Protein AF-A0A7S1JK32-F1 (afdb_monomer_lite)

Organism: NCBI:txid1169539

Structure (mmCIF, N/CA/C/O backbone):
data_AF-A0A7S1JK32-F1
#
_entry.id   AF-A0A7S1JK32-F1
#
loop_
_atom_site.group_PDB
_atom_site.id
_atom_site.type_symbol
_atom_site.label_atom_id
_atom_site.label_alt_id
_atom_site.label_comp_id
_atom_site.label_asym_id
_atom_site.label_entity_id
_atom_site.label_seq_id
_atom_site.pdbx_PDB_ins_code
_atom_site.Cartn_x
_atom_site.Cartn_y
_atom_site.Cartn_z
_atom_site.occupancy
_atom_site.B_iso_or_equiv
_atom_site.auth_seq_id
_atom_site.auth_comp_id
_atom_site.auth_asym_id
_atom_site.auth_atom_id
_atom_site.pdbx_PDB_model_num
ATOM 1 N N . LYS A 1 1 ? 21.140 2.396 -6.532 1.00 85.88 1 LYS A N 1
ATOM 2 C CA . LYS A 1 1 ? 20.902 2.281 -7.986 1.00 85.88 1 LYS A CA 1
ATOM 3 C C . LYS A 1 1 ? 20.023 1.067 -8.248 1.00 85.88 1 LYS A C 1
ATOM 5 O O . LYS A 1 1 ? 20.225 0.059 -7.579 1.00 85.88 1 LYS A O 1
ATOM 10 N N . ILE A 1 2 ? 19.073 1.160 -9.171 1.00 90.88 2 ILE A N 1
ATOM 11 C CA . ILE A 1 2 ? 18.269 0.043 -9.678 1.00 90.88 2 ILE A CA 1
ATOM 12 C C . ILE A 1 2 ? 18.672 -0.262 -11.121 1.00 90.88 2 ILE A C 1
ATOM 14 O O . ILE A 1 2 ? 18.954 0.653 -11.892 1.00 90.88 2 ILE A O 1
ATOM 18 N N . HIS A 1 3 ? 18.717 -1.544 -11.479 1.00 94.12 3 HIS A N 1
ATOM 19 C CA . HIS A 1 3 ? 19.030 -2.009 -12.830 1.00 94.12 3 HIS A CA 1
ATOM 20 C C . HIS A 1 3 ? 17.757 -2.569 -13.457 1.00 94.12 3 HIS A C 1
ATOM 22 O O . HIS A 1 3 ? 17.218 -3.574 -12.997 1.00 94.12 3 HIS A O 1
ATOM 28 N N . ILE A 1 4 ? 17.261 -1.893 -14.485 1.00 93.44 4 ILE A N 1
ATOM 29 C CA . ILE A 1 4 ? 15.991 -2.187 -15.136 1.00 93.44 4 ILE A CA 1
ATOM 30 C C . ILE A 1 4 ? 16.290 -2.802 -16.495 1.00 93.44 4 ILE A C 1
ATOM 32 O O . ILE A 1 4 ? 16.897 -2.172 -17.364 1.00 93.44 4 ILE A O 1
ATOM 36 N N . GLY A 1 5 ? 15.856 -4.047 -16.680 1.00 95.75 5 GLY A N 1
ATOM 37 C CA . GLY A 1 5 ? 16.164 -4.776 -17.902 1.00 95.75 5 GLY A CA 1
ATOM 38 C C . GLY A 1 5 ? 15.352 -4.324 -19.105 1.00 95.75 5 GLY A C 1
ATOM 39 O O . GLY A 1 5 ? 15.906 -4.084 -20.172 1.00 95.75 5 GLY A O 1
ATOM 40 N N . CYS A 1 6 ? 14.049 -4.131 -18.930 1.00 92.75 6 CYS A N 1
ATOM 41 C CA . CYS A 1 6 ? 13.183 -3.595 -19.971 1.00 92.75 6 CYS A CA 1
ATOM 42 C C . CYS A 1 6 ? 12.079 -2.730 -19.348 1.00 92.75 6 CYS A C 1
ATOM 44 O O . CYS A 1 6 ? 11.682 -2.986 -18.208 1.00 92.75 6 CYS A O 1
ATOM 46 N N . PRO A 1 7 ? 11.590 -1.701 -20.058 1.00 90.06 7 PRO A N 1
ATOM 47 C CA . PRO A 1 7 ? 10.493 -0.879 -19.567 1.00 90.06 7 PRO A CA 1
ATOM 48 C C . PRO A 1 7 ? 9.179 -1.665 -19.575 1.00 90.06 7 PRO A C 1
ATOM 50 O O . PRO A 1 7 ? 9.025 -2.601 -20.364 1.00 90.06 7 PRO A O 1
ATOM 53 N N . ARG A 1 8 ? 8.209 -1.259 -18.746 1.00 87.38 8 ARG A N 1
ATOM 54 C CA . ARG A 1 8 ? 6.899 -1.932 -18.607 1.00 87.38 8 ARG A CA 1
ATOM 55 C C . ARG A 1 8 ? 6.161 -2.128 -19.939 1.00 87.38 8 ARG A C 1
ATOM 57 O O . ARG A 1 8 ? 5.542 -3.162 -20.158 1.00 87.38 8 ARG A O 1
ATOM 64 N N . GLN A 1 9 ? 6.331 -1.205 -20.888 1.00 90.44 9 GLN A N 1
ATOM 65 C CA . GLN A 1 9 ? 5.770 -1.286 -22.243 1.00 90.44 9 GLN A CA 1
ATOM 66 C C . GLN A 1 9 ? 6.230 -2.550 -22.993 1.00 90.44 9 GLN A C 1
ATOM 68 O O . GLN A 1 9 ? 5.530 -3.062 -23.867 1.00 90.44 9 GLN A O 1
ATOM 73 N N . THR A 1 10 ? 7.399 -3.085 -22.633 1.00 92.44 10 THR A N 1
ATOM 74 C CA . THR A 1 10 ? 7.905 -4.357 -23.156 1.00 92.44 10 THR A CA 1
ATOM 75 C C . THR A 1 10 ? 7.047 -5.521 -22.684 1.00 92.44 10 THR A C 1
ATOM 77 O O . THR A 1 10 ? 6.689 -6.361 -23.500 1.00 92.44 10 THR A O 1
ATOM 80 N N . ALA A 1 11 ? 6.683 -5.567 -21.400 1.00 89.88 11 ALA A N 1
ATOM 81 C CA . ALA A 1 11 ? 5.796 -6.592 -20.855 1.00 89.88 11 ALA A CA 1
ATOM 82 C C . ALA A 1 11 ? 4.398 -6.509 -21.498 1.00 89.88 11 ALA A C 1
ATOM 84 O O . ALA A 1 11 ? 3.876 -7.524 -21.978 1.00 89.88 11 ALA A O 1
ATOM 85 N N . ALA A 1 12 ? 3.864 -5.288 -21.636 1.00 89.50 12 ALA A N 1
ATOM 86 C CA . ALA A 1 12 ? 2.554 -5.023 -22.234 1.00 89.50 12 ALA A CA 1
ATOM 87 C C . ALA A 1 12 ? 2.445 -5.535 -23.684 1.00 89.50 12 ALA A C 1
ATOM 89 O O . ALA A 1 12 ? 1.469 -6.196 -24.042 1.00 89.50 12 ALA A O 1
ATOM 90 N N . LYS A 1 13 ? 3.495 -5.375 -24.509 1.00 91.56 13 LYS A N 1
ATOM 91 C CA . LYS A 1 13 ? 3.587 -5.955 -25.873 1.00 91.56 13 LYS A CA 1
ATOM 92 C C . LYS A 1 13 ? 3.321 -7.471 -25.905 1.00 91.56 13 LYS A C 1
ATOM 94 O O . LYS A 1 13 ? 2.860 -8.017 -26.918 1.00 91.56 13 LYS A O 1
ATOM 99 N N . TYR A 1 14 ? 3.610 -8.174 -24.812 1.00 91.25 14 TYR A N 1
ATOM 100 C CA . TYR A 1 14 ? 3.411 -9.616 -24.690 1.00 91.25 14 TYR A CA 1
ATOM 101 C C . TYR A 1 14 ? 2.135 -10.019 -23.946 1.00 91.25 14 TYR A C 1
ATOM 103 O O . TYR A 1 14 ? 1.885 -11.215 -23.825 1.00 91.25 14 TYR A O 1
ATOM 111 N N . GLY A 1 15 ? 1.286 -9.064 -23.560 1.00 86.56 15 GLY A N 1
ATOM 112 C CA . GLY A 1 15 ? 0.012 -9.313 -22.881 1.00 86.56 15 GLY A CA 1
ATOM 113 C C . GLY A 1 15 ? 0.114 -9.372 -21.356 1.00 86.56 15 GLY A C 1
ATOM 114 O O . GLY A 1 15 ? -0.878 -9.685 -20.705 1.00 86.56 15 GLY A O 1
ATOM 115 N N . PHE A 1 16 ? 1.286 -9.075 -20.786 1.00 86.56 16 PHE A N 1
ATOM 116 C CA . PHE A 1 16 ? 1.424 -8.785 -19.361 1.00 86.56 16 PHE A CA 1
ATOM 117 C C . PHE A 1 16 ? 1.284 -7.272 -19.196 1.00 86.56 16 PHE A C 1
ATOM 119 O O . PHE A 1 16 ? 2.275 -6.546 -19.247 1.00 86.56 16 PHE A O 1
ATOM 126 N N . ASP A 1 17 ? 0.041 -6.804 -19.132 1.00 80.88 17 ASP A N 1
ATOM 127 C CA . ASP A 1 17 ? -0.278 -5.381 -19.104 1.00 80.88 17 ASP A CA 1
ATOM 128 C C . ASP A 1 17 ? -0.896 -4.988 -17.760 1.00 80.88 17 ASP A C 1
ATOM 130 O O . ASP A 1 17 ? -2.050 -5.298 -17.462 1.00 80.88 17 ASP A O 1
ATOM 134 N N . ASP A 1 18 ? -0.084 -4.336 -16.936 1.00 82.25 18 ASP A N 1
ATOM 135 C CA . ASP A 1 18 ? -0.457 -3.768 -15.648 1.00 82.25 18 ASP A CA 1
ATOM 136 C C . ASP A 1 18 ? -0.665 -2.241 -15.728 1.00 82.25 18 ASP A C 1
ATOM 138 O O . ASP A 1 18 ? -0.770 -1.573 -14.697 1.00 82.25 18 ASP A O 1
ATOM 142 N N . GLU A 1 19 ? -0.779 -1.681 -16.945 1.00 80.75 19 GLU A N 1
ATOM 143 C CA . GLU A 1 19 ? -0.910 -0.240 -17.199 1.00 80.75 19 GLU A CA 1
ATOM 144 C C . GLU A 1 19 ? -2.099 0.390 -16.470 1.00 80.75 19 GLU A C 1
ATOM 146 O O . GLU A 1 19 ? -2.002 1.531 -16.012 1.00 80.75 19 GLU A O 1
ATOM 151 N N . PHE A 1 20 ? -3.174 -0.379 -16.275 1.00 82.12 20 PHE A N 1
ATOM 152 C CA . PHE A 1 20 ? -4.336 0.024 -15.487 1.00 82.12 20 PHE A CA 1
ATOM 153 C C . PHE A 1 20 ? -3.940 0.618 -14.126 1.00 82.12 20 PHE A C 1
ATOM 155 O O . PHE A 1 20 ? -4.410 1.693 -13.777 1.00 82.12 20 PHE A O 1
ATOM 162 N N . PHE A 1 21 ? -3.016 -0.002 -13.382 1.00 81.69 21 PHE A N 1
ATOM 163 C CA . PHE A 1 21 ? -2.636 0.500 -12.054 1.00 81.69 21 PHE A CA 1
ATOM 164 C C . PHE A 1 21 ? -1.970 1.870 -12.098 1.00 81.69 21 PHE A C 1
ATOM 166 O O . PHE A 1 21 ? -2.139 2.680 -11.192 1.00 81.69 21 PHE A O 1
ATOM 173 N N . TYR A 1 22 ? -1.202 2.134 -13.148 1.00 80.62 22 TYR A N 1
ATOM 174 C CA . TYR A 1 22 ? -0.498 3.398 -13.287 1.00 80.62 22 TYR A CA 1
ATOM 175 C C . TYR A 1 22 ? -1.435 4.518 -13.722 1.00 80.62 22 TYR A C 1
ATOM 177 O O . TYR A 1 22 ? -1.306 5.630 -13.225 1.00 80.62 22 TYR A O 1
ATOM 185 N N . GLN A 1 23 ? -2.409 4.212 -14.582 1.00 84.88 23 GLN A N 1
ATOM 186 C CA . GLN A 1 23 ? -3.472 5.159 -14.919 1.00 84.88 23 GLN A CA 1
ATOM 187 C C . GLN A 1 23 ? -4.257 5.557 -13.665 1.00 84.88 23 GLN A C 1
ATOM 189 O O . GLN A 1 23 ? -4.536 6.732 -13.458 1.00 84.88 23 GLN A O 1
ATOM 194 N N . GLU A 1 24 ? -4.544 4.594 -12.790 1.00 86.50 24 GLU A N 1
ATOM 195 C CA . GLU A 1 24 ? -5.237 4.837 -11.526 1.00 86.50 24 GLU A CA 1
ATOM 196 C C . GLU A 1 24 ? -4.455 5.743 -10.559 1.00 86.50 24 GLU A C 1
ATOM 198 O O . GLU A 1 24 ? -5.058 6.561 -9.862 1.00 86.50 24 GLU A O 1
ATOM 203 N N . LEU A 1 25 ? -3.120 5.650 -10.520 1.00 82.25 25 LEU A N 1
ATOM 204 C CA . LEU A 1 25 ? -2.287 6.527 -9.686 1.00 82.25 25 LEU A CA 1
ATOM 205 C C . LEU A 1 25 ? -2.416 8.003 -10.089 1.00 82.25 25 LEU A C 1
ATOM 207 O O . LEU A 1 25 ? -2.545 8.854 -9.206 1.00 82.25 25 LEU A O 1
ATOM 211 N N . ASP A 1 26 ? -2.453 8.280 -11.394 1.00 82.81 26 ASP A N 1
ATOM 212 C CA . ASP A 1 26 ? -2.555 9.636 -11.951 1.00 82.81 26 ASP A CA 1
ATOM 213 C C . ASP A 1 26 ? -3.965 10.239 -11.800 1.00 82.81 26 ASP A C 1
ATOM 215 O O . ASP A 1 26 ? -4.157 11.455 -11.910 1.00 82.81 26 ASP A O 1
ATOM 219 N N . LEU A 1 27 ? -4.978 9.404 -11.547 1.00 84.31 27 LEU A N 1
ATOM 220 C CA . LEU A 1 27 ? -6.350 9.859 -11.365 1.00 84.31 27 LEU A CA 1
ATOM 221 C C . LEU A 1 27 ? -6.571 10.463 -9.967 1.00 84.31 27 LEU A C 1
ATOM 223 O O . LEU A 1 27 ? -6.136 9.896 -8.956 1.00 84.31 27 LEU A O 1
ATOM 227 N N . PRO A 1 28 ? -7.339 11.569 -9.876 1.00 82.88 28 PRO A N 1
ATOM 228 C CA . PRO A 1 28 ? -7.940 12.012 -8.625 1.00 82.88 28 PRO A CA 1
ATOM 229 C C . PRO A 1 28 ? -8.712 10.878 -7.941 1.00 82.88 28 PRO A C 1
ATOM 231 O O . PRO A 1 28 ? -9.313 10.034 -8.603 1.00 82.88 28 PRO A O 1
ATOM 234 N N . HIS A 1 29 ? -8.727 10.873 -6.608 1.00 79.56 29 HIS A N 1
ATOM 235 C CA . HIS A 1 29 ? -9.281 9.770 -5.811 1.00 79.56 29 HIS A CA 1
ATOM 236 C C . HIS A 1 29 ? -10.751 9.443 -6.116 1.00 79.56 29 HIS A C 1
ATOM 238 O O . HIS A 1 29 ? -11.148 8.288 -6.015 1.00 79.56 29 HIS A O 1
ATOM 244 N N . ASP A 1 30 ? -11.549 10.442 -6.487 1.00 80.06 30 ASP A N 1
ATOM 245 C CA . ASP A 1 30 ? -12.964 10.317 -6.852 1.00 80.06 30 ASP A CA 1
ATOM 246 C C . ASP A 1 30 ? -13.187 9.709 -8.247 1.00 80.06 30 ASP A C 1
ATOM 248 O O . ASP A 1 30 ? -14.310 9.334 -8.582 1.00 80.06 30 ASP A O 1
ATOM 252 N N . LYS A 1 31 ? -12.127 9.599 -9.057 1.00 86.62 31 LYS A N 1
ATOM 253 C CA . LYS A 1 31 ? -12.156 9.034 -10.414 1.00 86.62 31 LYS A CA 1
ATOM 254 C C . LYS A 1 31 ? -11.512 7.655 -10.520 1.00 86.62 31 LYS A C 1
ATOM 256 O O . LYS A 1 31 ? -11.553 7.072 -11.599 1.00 86.62 31 LYS A O 1
ATOM 261 N N . ARG A 1 32 ? -10.925 7.157 -9.432 1.00 89.06 32 ARG A N 1
ATOM 262 C CA . ARG A 1 32 ? -10.300 5.835 -9.377 1.00 89.06 32 ARG A CA 1
ATOM 263 C C . ARG A 1 32 ? -11.346 4.721 -9.367 1.00 89.06 32 ARG A C 1
ATOM 265 O O . ARG A 1 32 ? -12.445 4.887 -8.836 1.00 89.06 32 ARG A O 1
ATOM 272 N N . ALA A 1 33 ? -10.991 3.573 -9.926 1.00 87.31 33 ALA A N 1
ATOM 273 C CA . ALA A 1 33 ? -11.805 2.368 -9.950 1.00 87.31 33 ALA A CA 1
ATOM 274 C C . ALA A 1 33 ? -12.057 1.811 -8.542 1.00 87.31 33 ALA A C 1
ATOM 276 O O . ALA A 1 33 ? -13.176 1.398 -8.237 1.00 87.31 33 ALA A O 1
ATOM 277 N N . ILE A 1 34 ? -11.034 1.823 -7.677 1.00 88.81 34 ILE A N 1
ATOM 278 C CA . ILE A 1 34 ? -11.196 1.500 -6.256 1.00 88.81 34 ILE A CA 1
ATOM 279 C C . ILE A 1 34 ? -11.677 2.758 -5.540 1.00 88.81 34 ILE A C 1
ATOM 281 O O . ILE A 1 34 ? -11.034 3.806 -5.599 1.00 88.81 34 ILE A O 1
ATOM 285 N N . LYS A 1 35 ? -12.804 2.664 -4.832 1.00 88.94 35 LYS A N 1
ATOM 286 C CA . LYS A 1 35 ? -13.374 3.816 -4.124 1.00 88.94 35 LYS A CA 1
ATOM 287 C C . LYS A 1 35 ? -12.521 4.175 -2.911 1.00 88.94 35 LYS A C 1
ATOM 289 O O . LYS A 1 35 ? -12.369 3.363 -2.002 1.00 88.94 35 LYS A O 1
ATOM 294 N N . HIS A 1 36 ? -12.026 5.409 -2.869 1.00 88.44 36 HIS A N 1
ATOM 295 C CA . HIS A 1 36 ? -11.333 5.964 -1.708 1.00 88.44 36 HIS A CA 1
ATOM 296 C C . HIS A 1 36 ? -12.284 6.843 -0.887 1.00 88.44 36 HIS A C 1
ATOM 298 O O . HIS A 1 36 ? -12.716 7.897 -1.351 1.00 88.44 36 HIS A O 1
ATOM 304 N N . MET A 1 37 ? -12.560 6.450 0.354 1.00 88.25 37 MET A N 1
ATOM 305 C CA . MET A 1 37 ? -13.307 7.253 1.327 1.00 88.25 37 MET A CA 1
ATOM 306 C C . MET A 1 37 ? -12.334 7.779 2.377 1.00 88.25 37 MET A C 1
ATOM 308 O O . MET A 1 37 ? -11.604 7.002 2.984 1.00 88.25 37 MET A O 1
ATOM 312 N N . LYS A 1 38 ? -12.278 9.101 2.554 1.00 85.38 38 LYS A N 1
ATOM 313 C CA . LYS A 1 38 ? -11.299 9.780 3.417 1.00 85.38 38 LYS A CA 1
ATOM 314 C C . LYS A 1 38 ? -11.963 10.451 4.613 1.00 85.38 38 LYS A C 1
ATOM 316 O O . LYS A 1 38 ? -13.131 10.823 4.535 1.00 85.38 38 LYS A O 1
ATOM 321 N N . GLY A 1 39 ? -11.178 10.657 5.670 1.00 79.75 39 GLY A N 1
ATOM 322 C CA . GLY A 1 39 ? -11.584 11.421 6.850 1.00 79.75 39 GLY A CA 1
ATOM 323 C C . GLY A 1 39 ? -12.460 10.631 7.822 1.00 79.75 39 GLY A C 1
ATOM 324 O O . GLY A 1 39 ? -13.174 11.223 8.631 1.00 79.75 39 GLY A O 1
ATOM 325 N N . ILE A 1 40 ? -12.440 9.298 7.745 1.00 81.94 40 ILE A N 1
ATOM 326 C CA . ILE A 1 40 ? -13.236 8.445 8.631 1.00 81.94 40 ILE A CA 1
ATOM 327 C C . ILE A 1 40 ? -12.597 8.456 10.021 1.00 81.94 40 ILE A C 1
ATOM 329 O O . ILE A 1 40 ? -11.459 8.027 10.182 1.00 81.94 40 ILE A O 1
ATOM 333 N N . MET A 1 41 ? -13.312 8.948 11.034 1.00 84.75 41 MET A N 1
ATOM 334 C CA . MET A 1 41 ? -12.794 9.089 12.406 1.00 84.75 41 MET A CA 1
ATOM 335 C C . MET A 1 41 ? -11.426 9.799 12.507 1.00 84.75 41 MET A C 1
ATOM 337 O O . MET A 1 41 ? -10.602 9.466 13.363 1.00 84.75 41 MET A O 1
ATOM 341 N N . SER A 1 42 ? -11.167 10.776 11.636 1.00 82.75 42 SER A N 1
ATOM 342 C CA . SER A 1 42 ? -9.878 11.480 11.534 1.00 82.75 42 SER A CA 1
ATOM 343 C C . SER A 1 42 ? -9.376 12.045 12.875 1.00 82.75 42 SER A C 1
ATOM 345 O O . SER A 1 42 ? -8.186 11.946 13.170 1.00 82.75 42 SER A O 1
ATOM 347 N N . ASP A 1 43 ? -10.266 12.564 13.728 1.00 86.00 43 ASP A N 1
ATOM 348 C CA . ASP A 1 43 ? -9.934 13.083 15.064 1.00 86.00 43 ASP A CA 1
ATOM 349 C C . ASP A 1 43 ? -9.433 11.982 16.015 1.00 86.00 43 ASP A C 1
ATOM 351 O O . ASP A 1 43 ? -8.485 12.185 16.776 1.00 86.00 43 ASP A O 1
ATOM 355 N N . GLN A 1 44 ? -10.063 10.806 16.002 1.00 87.88 44 GLN A N 1
ATOM 356 C CA . GLN A 1 44 ? -9.667 9.666 16.831 1.00 87.88 44 GLN A CA 1
ATOM 357 C C . GLN A 1 44 ? -8.361 9.063 16.331 1.00 87.88 44 GLN A C 1
ATOM 359 O O . GLN A 1 44 ? -7.483 8.756 17.134 1.00 87.88 44 GLN A O 1
ATOM 364 N N . VAL A 1 45 ? -8.209 8.940 15.013 1.00 83.94 45 VAL A N 1
ATOM 365 C CA . VAL A 1 45 ? -6.973 8.450 14.410 1.00 83.94 45 VAL A CA 1
ATOM 366 C C . VAL A 1 45 ? -5.818 9.415 14.688 1.00 83.94 45 VAL A C 1
ATOM 368 O O . VAL A 1 45 ? -4.754 8.970 15.108 1.00 83.94 45 VAL A O 1
ATOM 371 N N . ARG A 1 46 ? -6.023 10.735 14.557 1.00 87.44 46 ARG A N 1
ATOM 372 C CA . ARG A 1 46 ? -5.019 11.761 14.892 1.00 87.44 46 ARG A CA 1
ATOM 373 C C . ARG A 1 46 ? -4.471 11.587 16.311 1.00 87.44 46 ARG A C 1
ATOM 375 O O . ARG A 1 46 ? -3.260 11.668 16.496 1.00 87.44 46 ARG A O 1
ATOM 382 N N . LYS A 1 47 ? -5.320 11.289 17.299 1.00 87.56 47 LYS A N 1
ATOM 383 C CA . LYS A 1 47 ? -4.876 11.065 18.690 1.00 87.56 47 LYS A CA 1
ATOM 384 C C . LYS A 1 47 ? -3.872 9.915 18.813 1.00 87.56 47 LYS A C 1
ATOM 386 O O . LYS A 1 47 ? -2.913 10.032 19.569 1.00 87.56 47 LYS A O 1
ATOM 391 N N . VAL A 1 48 ? -4.028 8.848 18.024 1.00 86.44 48 VAL A N 1
ATOM 392 C CA . VAL A 1 48 ? -3.072 7.720 17.993 1.00 86.44 48 VAL A CA 1
ATOM 393 C C . VAL A 1 48 ? -1.679 8.179 17.541 1.00 86.44 48 VAL A C 1
ATOM 395 O O . VAL A 1 48 ? -0.666 7.686 18.043 1.00 86.44 48 VAL A O 1
ATOM 398 N N . PHE A 1 49 ? -1.621 9.138 16.610 1.00 84.00 49 PHE A N 1
ATOM 399 C CA . PHE A 1 49 ? -0.375 9.749 16.141 1.00 84.00 49 PHE A CA 1
ATOM 400 C C . PHE A 1 49 ? 0.216 10.715 17.175 1.00 84.00 49 PHE A C 1
ATOM 402 O O . PHE A 1 49 ? 1.418 10.670 17.423 1.00 84.00 49 PHE A O 1
ATOM 409 N N . GLU A 1 50 ? -0.609 11.545 17.820 1.00 81.00 50 GLU A N 1
ATOM 410 C CA . GLU A 1 50 ? -0.180 12.487 18.868 1.00 81.00 50 GLU A CA 1
ATOM 411 C C . GLU A 1 50 ? 0.440 11.783 20.086 1.00 81.00 50 GLU A C 1
ATOM 413 O O . GLU A 1 50 ? 1.401 12.278 20.679 1.00 81.00 50 GLU A O 1
ATOM 418 N N . GLU A 1 51 ? -0.081 10.611 20.445 1.00 76.69 51 GLU A N 1
ATOM 419 C CA . GLU A 1 51 ? 0.425 9.789 21.549 1.00 76.69 51 GLU A CA 1
ATOM 420 C C . GLU A 1 51 ? 1.703 9.006 21.182 1.00 76.69 51 GLU A C 1
ATOM 422 O O . GLU A 1 51 ? 2.411 8.496 22.062 1.00 76.69 51 GLU A O 1
ATOM 427 N N . SER A 1 52 ? 2.055 8.932 19.893 1.00 70.50 52 SER A N 1
ATOM 428 C CA . SER A 1 52 ? 3.274 8.271 19.430 1.00 70.50 52 SER A CA 1
ATOM 429 C C . SER A 1 52 ? 4.515 9.122 19.751 1.00 70.50 52 SER A C 1
ATOM 431 O O . SER A 1 52 ? 4.681 10.259 19.315 1.00 70.50 52 SER A O 1
ATOM 433 N N . HIS A 1 53 ? 5.438 8.573 20.547 1.00 60.53 53 HIS A N 1
ATOM 434 C CA . HIS A 1 53 ? 6.596 9.301 21.099 1.00 60.53 53 HIS A CA 1
ATOM 435 C C . HIS A 1 53 ? 7.768 9.484 20.102 1.00 60.53 53 HIS A C 1
ATOM 437 O O . HIS A 1 53 ? 8.881 9.860 20.486 1.00 60.53 53 HIS A O 1
ATOM 443 N N . THR A 1 54 ? 7.541 9.214 18.818 1.00 58.31 54 THR A N 1
ATOM 444 C CA . THR A 1 54 ? 8.562 9.091 17.758 1.00 58.31 54 THR A CA 1
ATOM 445 C C . THR A 1 54 ? 8.956 10.437 17.149 1.00 58.31 54 THR A C 1
ATOM 447 O O . THR A 1 54 ? 10.099 10.615 16.709 1.00 58.31 54 THR A O 1
ATOM 450 N N . TYR A 1 55 ? 8.039 11.409 17.217 1.00 53.62 55 TYR A N 1
ATOM 451 C CA . TYR A 1 55 ? 8.099 12.726 16.577 1.00 53.62 55 TYR A CA 1
ATOM 452 C C . TYR A 1 55 ? 9.443 13.453 16.751 1.00 53.62 55 TYR A C 1
ATOM 454 O O . TYR A 1 55 ? 10.040 13.908 15.784 1.00 53.62 55 TYR A O 1
ATOM 462 N N . LYS A 1 56 ? 10.002 13.540 17.965 1.00 50.41 56 LYS A N 1
ATOM 463 C CA . LYS A 1 56 ? 11.187 14.395 18.202 1.00 50.41 56 LYS A CA 1
ATOM 464 C C . LYS A 1 56 ? 12.527 13.755 17.825 1.00 50.41 56 LYS A C 1
ATOM 466 O O . LYS A 1 56 ? 13.525 14.472 17.733 1.00 50.41 56 LYS A O 1
ATOM 471 N N . LYS A 1 57 ? 12.582 12.429 17.648 1.00 54.94 57 LYS A N 1
ATOM 472 C CA . LYS A 1 57 ? 13.848 11.689 17.508 1.00 54.94 57 LYS A CA 1
ATOM 473 C C . LYS A 1 57 ? 14.233 11.473 16.042 1.00 54.94 57 LYS A C 1
ATOM 475 O O . LYS A 1 57 ? 15.348 11.843 15.678 1.00 54.94 57 LYS A O 1
ATOM 480 N N . ARG A 1 58 ? 13.318 10.993 15.187 1.00 54.44 58 ARG A N 1
ATOM 481 C CA 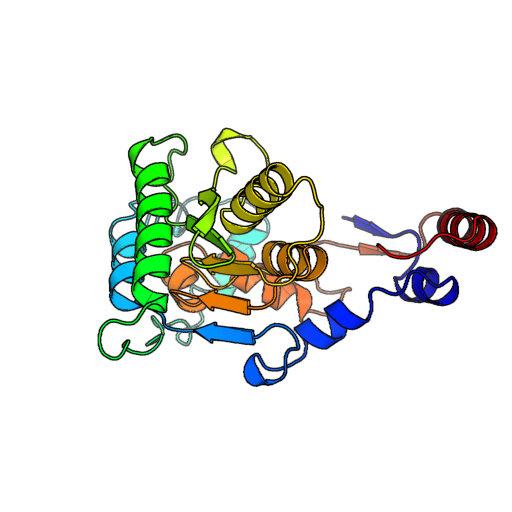. ARG A 1 58 ? 13.568 10.798 13.738 1.00 54.44 58 ARG A CA 1
ATOM 482 C C . ARG A 1 58 ? 13.952 12.107 13.030 1.00 54.44 58 ARG A C 1
ATOM 484 O O . ARG A 1 58 ? 14.934 12.132 12.300 1.00 54.44 58 ARG A O 1
ATOM 491 N N . LEU A 1 59 ? 13.295 13.220 13.374 1.00 50.09 59 LEU A N 1
ATOM 492 C CA . LEU A 1 59 ? 13.597 14.566 12.848 1.00 50.09 59 LEU A CA 1
ATOM 493 C C . LEU A 1 59 ? 15.049 15.022 13.062 1.00 50.09 59 LEU A C 1
ATOM 495 O O . LEU A 1 59 ? 15.575 15.822 12.294 1.00 50.09 59 LEU A O 1
ATOM 499 N N . ARG A 1 60 ? 15.686 14.557 14.143 1.00 47.72 60 ARG A N 1
ATOM 500 C CA . ARG A 1 60 ? 17.019 15.010 14.579 1.00 47.72 60 ARG A CA 1
ATOM 501 C C . ARG A 1 60 ? 18.113 13.975 14.355 1.00 47.72 60 ARG A C 1
ATOM 503 O O . ARG A 1 60 ? 19.289 14.305 14.472 1.00 47.72 60 ARG A O 1
ATOM 510 N N . SER A 1 61 ? 17.742 12.729 14.078 1.00 47.41 61 SER A N 1
ATOM 511 C CA . SER A 1 61 ? 18.680 11.623 13.916 1.00 47.41 61 SER A CA 1
ATOM 512 C C . SER A 1 61 ? 18.346 10.837 12.656 1.00 47.41 61 SER A C 1
ATOM 514 O O . SER A 1 61 ? 17.537 9.919 12.672 1.00 47.41 61 SER A O 1
ATOM 516 N N . GLY A 1 62 ? 18.991 11.221 11.556 1.00 48.94 62 GLY A N 1
ATOM 517 C CA . GLY A 1 62 ? 18.927 10.513 10.285 1.00 48.94 62 GLY A CA 1
ATOM 518 C C . GLY A 1 62 ? 20.113 10.902 9.407 1.00 48.94 62 GLY A C 1
ATOM 519 O O . GLY A 1 62 ? 20.304 12.074 9.099 1.00 48.94 62 GLY A O 1
ATOM 520 N N . GLY A 1 63 ? 20.931 9.921 9.032 1.00 50.25 63 GLY A N 1
ATOM 521 C CA . GLY A 1 63 ? 21.877 10.027 7.924 1.00 50.25 63 GLY A CA 1
ATOM 522 C C . GLY A 1 63 ? 21.338 9.226 6.740 1.00 50.25 63 GLY A C 1
ATOM 523 O O . GLY A 1 63 ? 20.673 8.216 6.942 1.00 50.25 63 GLY A O 1
ATOM 524 N N . GLY A 1 64 ? 21.603 9.671 5.513 1.00 57.44 64 GLY A N 1
ATOM 525 C CA . GLY A 1 64 ? 21.116 9.016 4.293 1.00 57.44 64 GLY A CA 1
ATOM 526 C C . GLY A 1 64 ? 20.323 9.960 3.392 1.00 57.44 64 GLY A C 1
ATOM 527 O O . GLY A 1 64 ? 20.123 11.130 3.719 1.00 57.44 64 GLY A O 1
ATOM 528 N N . ILE A 1 65 ? 19.911 9.464 2.225 1.00 59.41 65 ILE A N 1
ATOM 529 C CA . ILE A 1 65 ? 19.294 10.296 1.183 1.00 59.41 65 ILE A CA 1
ATOM 530 C C . ILE A 1 65 ? 17.899 10.799 1.587 1.00 59.41 65 ILE A C 1
ATOM 532 O O . ILE A 1 65 ? 17.620 11.985 1.443 1.00 59.41 65 ILE A O 1
ATOM 536 N N . LEU A 1 66 ? 17.093 9.948 2.232 1.00 55.47 66 LEU A N 1
ATOM 537 C CA . LEU A 1 66 ? 15.755 10.287 2.734 1.00 55.47 66 LEU A CA 1
ATOM 538 C C . LEU A 1 66 ? 15.788 11.383 3.807 1.00 55.47 66 LEU A C 1
ATOM 540 O O . LEU A 1 66 ? 14.966 12.286 3.769 1.00 55.47 66 LEU A O 1
ATOM 544 N N . ALA A 1 67 ? 16.776 11.376 4.708 1.00 59.00 67 ALA A N 1
ATOM 545 C CA . ALA A 1 67 ? 16.913 12.409 5.739 1.00 59.00 67 ALA A CA 1
ATOM 546 C C . ALA A 1 67 ? 17.266 13.793 5.157 1.00 59.00 67 ALA A C 1
ATOM 548 O O . ALA A 1 67 ? 16.820 14.815 5.675 1.00 59.00 67 ALA A O 1
ATOM 549 N N . LYS A 1 68 ? 18.044 13.841 4.065 1.00 61.97 68 LYS A N 1
ATOM 550 C CA . LYS A 1 68 ? 18.366 15.095 3.360 1.00 61.97 68 LYS A CA 1
ATOM 551 C C . LYS A 1 68 ? 17.167 15.636 2.586 1.00 61.97 68 LYS A C 1
ATOM 553 O O . LYS A 1 68 ? 16.875 16.823 2.690 1.00 61.97 68 LYS A O 1
ATOM 558 N N . ILE A 1 69 ? 16.469 14.762 1.858 1.00 61.69 69 ILE A N 1
ATOM 559 C CA . ILE A 1 69 ? 15.235 15.113 1.143 1.00 61.69 69 ILE A CA 1
ATOM 560 C C . ILE A 1 69 ? 14.182 15.594 2.147 1.00 61.69 69 ILE A C 1
ATOM 562 O O . ILE A 1 69 ? 13.540 16.614 1.927 1.00 61.69 69 ILE A O 1
ATOM 566 N N . TYR A 1 70 ? 14.082 14.921 3.295 1.00 62.81 70 TYR A N 1
ATOM 567 C CA . TYR A 1 70 ? 13.213 15.315 4.394 1.00 62.81 70 TYR A CA 1
ATOM 568 C C . TYR A 1 70 ? 13.490 16.746 4.880 1.00 62.81 70 TYR A C 1
ATOM 570 O O . TYR A 1 70 ? 12.572 17.556 4.946 1.00 62.81 70 TYR A O 1
ATOM 578 N N . GLN A 1 71 ? 14.749 17.087 5.173 1.00 60.41 71 GLN A N 1
ATOM 579 C CA . GLN A 1 71 ? 15.109 18.439 5.617 1.00 60.41 71 GLN A CA 1
ATOM 580 C C . GLN A 1 71 ? 14.765 19.501 4.567 1.00 60.41 71 GLN A C 1
ATOM 582 O O . GLN A 1 71 ? 14.148 20.501 4.908 1.00 60.41 71 GLN A O 1
ATOM 587 N N . GLN A 1 72 ? 15.094 19.256 3.297 1.00 61.88 72 GLN A N 1
ATOM 588 C CA . GLN A 1 72 ? 14.832 20.197 2.201 1.00 61.88 72 GLN A CA 1
ATOM 589 C C . GLN A 1 72 ? 13.343 20.373 1.881 1.00 61.88 72 GLN A C 1
ATOM 591 O O . GLN A 1 72 ? 12.952 21.403 1.347 1.00 61.88 72 GLN A O 1
ATOM 596 N N . MET A 1 73 ? 12.519 19.359 2.152 1.00 58.53 73 MET A N 1
ATOM 597 C CA . MET A 1 73 ? 11.093 19.388 1.828 1.00 58.53 73 MET A CA 1
ATOM 598 C C . MET A 1 73 ? 10.195 19.816 2.979 1.00 58.53 73 MET A C 1
ATOM 600 O O . MET A 1 73 ? 9.131 20.346 2.713 1.00 58.53 73 MET A O 1
ATOM 604 N N . PHE A 1 74 ? 10.571 19.537 4.228 1.00 55.84 74 PHE A N 1
ATOM 605 C CA . PHE A 1 74 ? 9.667 19.688 5.374 1.00 55.84 74 PHE A CA 1
ATOM 606 C C . PHE A 1 74 ? 10.117 20.747 6.385 1.00 55.84 74 PHE A C 1
ATOM 608 O O . PHE A 1 74 ? 9.297 21.170 7.192 1.00 55.84 74 PHE A O 1
ATOM 615 N N . LEU A 1 75 ? 11.387 21.176 6.385 1.00 53.84 75 LEU A N 1
ATOM 616 C CA . LEU A 1 75 ? 11.815 22.299 7.236 1.00 53.84 75 LEU A CA 1
ATOM 617 C C . LEU A 1 75 ? 11.594 23.664 6.570 1.00 53.84 75 LEU A C 1
ATOM 619 O O . LEU A 1 75 ? 11.465 24.648 7.290 1.00 53.84 75 LEU A O 1
ATOM 623 N N . ASP A 1 76 ? 11.517 23.703 5.236 1.00 45.97 76 ASP A N 1
ATOM 624 C CA . ASP A 1 76 ? 11.422 24.939 4.445 1.00 45.97 76 ASP A CA 1
ATOM 625 C C . ASP A 1 76 ? 10.046 25.127 3.755 1.00 45.97 76 ASP A C 1
ATOM 627 O O . ASP A 1 76 ? 9.850 26.114 3.045 1.00 45.97 76 ASP A O 1
ATOM 631 N N . ASP A 1 77 ? 9.089 24.205 3.946 1.00 50.78 77 ASP A N 1
ATOM 632 C CA . ASP A 1 77 ? 7.748 24.255 3.336 1.00 50.78 77 ASP A CA 1
ATOM 633 C C . ASP A 1 77 ? 6.640 24.458 4.388 1.00 50.78 77 ASP A C 1
ATOM 635 O O . ASP A 1 77 ? 6.103 23.509 4.967 1.00 50.78 77 ASP A O 1
ATOM 639 N N . ASP A 1 78 ? 6.257 25.721 4.594 1.00 47.91 78 ASP A N 1
ATOM 640 C CA . ASP A 1 78 ? 5.155 26.134 5.478 1.00 47.91 78 ASP A CA 1
ATOM 641 C C . ASP A 1 78 ? 3.768 25.613 5.024 1.00 47.91 78 ASP A C 1
ATOM 643 O O . ASP A 1 78 ? 2.775 25.784 5.738 1.00 47.91 78 ASP A O 1
ATOM 647 N N . SER A 1 79 ? 3.652 24.974 3.848 1.00 46.41 79 SER A N 1
ATOM 648 C CA . SER A 1 79 ? 2.386 24.411 3.356 1.00 46.41 79 SER A CA 1
ATOM 649 C C . SER A 1 79 ? 2.011 23.074 4.006 1.00 46.41 79 SER A C 1
ATOM 651 O O . SER A 1 79 ? 0.846 22.663 3.947 1.00 46.41 79 SER A O 1
ATOM 653 N N . ILE A 1 80 ? 2.955 22.419 4.691 1.00 50.94 80 ILE A N 1
ATOM 654 C CA . ILE A 1 80 ? 2.726 21.179 5.445 1.00 50.94 80 ILE A CA 1
ATOM 655 C C . ILE A 1 80 ? 2.289 21.545 6.866 1.00 50.94 80 ILE A C 1
ATOM 657 O O . ILE A 1 80 ? 2.932 21.261 7.873 1.00 50.94 80 ILE A O 1
ATOM 661 N N . THR A 1 81 ? 1.151 22.226 6.934 1.00 50.72 81 THR A N 1
ATOM 662 C CA . THR A 1 81 ? 0.394 22.393 8.174 1.00 50.72 81 THR A CA 1
ATOM 663 C C . THR A 1 81 ? -0.464 21.146 8.399 1.00 50.72 81 THR A C 1
ATOM 665 O O . THR A 1 81 ? -0.824 20.483 7.419 1.00 50.72 81 THR A O 1
ATOM 668 N N . PRO A 1 82 ? -0.792 20.771 9.653 1.00 53.66 82 PRO A N 1
ATOM 669 C CA . PRO A 1 82 ? -1.704 19.662 9.905 1.00 53.66 82 PRO A CA 1
ATOM 670 C C . PRO A 1 82 ? -2.990 19.899 9.111 1.00 53.66 82 PRO A C 1
ATOM 672 O O . PRO A 1 82 ? -3.724 20.843 9.403 1.00 53.66 82 PRO A O 1
ATOM 675 N N . SER A 1 83 ? -3.240 19.080 8.088 1.00 56.44 83 SER A N 1
ATOM 676 C CA . SER A 1 83 ? -4.455 19.201 7.293 1.00 56.44 83 SER A CA 1
ATOM 677 C C . SER A 1 83 ? -5.661 18.982 8.197 1.00 56.44 83 SER A C 1
ATOM 679 O O . SER A 1 83 ? -5.640 18.150 9.112 1.00 56.44 83 SER A O 1
ATOM 681 N N . ASP A 1 84 ? -6.721 19.749 7.961 1.00 58.03 84 ASP A N 1
ATOM 682 C CA . ASP A 1 84 ? -8.037 19.395 8.471 1.00 58.03 84 ASP A CA 1
ATOM 683 C C . ASP A 1 84 ? -8.538 18.266 7.562 1.00 58.03 84 ASP A C 1
ATOM 685 O O . ASP A 1 84 ? -9.102 18.517 6.498 1.00 58.03 84 ASP A O 1
ATOM 689 N N . ASP A 1 85 ? -8.252 17.010 7.926 1.00 66.31 85 ASP A N 1
ATOM 690 C CA . ASP A 1 85 ? -8.690 15.806 7.193 1.00 66.31 85 ASP A CA 1
ATOM 691 C C . ASP A 1 85 ? -10.232 15.631 7.208 1.00 66.31 85 ASP A C 1
ATOM 693 O O . ASP A 1 85 ? -10.751 14.582 6.831 1.00 66.31 85 ASP A O 1
ATOM 697 N N . GLY A 1 86 ? -10.966 16.679 7.605 1.00 56.81 86 GLY A N 1
ATOM 698 C CA . GLY A 1 86 ? -12.414 16.751 7.711 1.00 56.81 86 GLY A CA 1
ATOM 699 C C . GLY A 1 86 ? -12.909 16.105 8.999 1.00 56.81 86 GLY A C 1
ATOM 700 O O . GLY A 1 86 ? -12.383 15.086 9.434 1.00 56.81 86 GLY A O 1
ATOM 701 N N . LYS A 1 87 ? -13.946 16.679 9.618 1.00 54.69 87 LYS A N 1
ATOM 702 C CA . LYS A 1 87 ? -14.616 16.077 10.780 1.00 54.69 87 LYS A CA 1
ATOM 703 C C . LYS A 1 87 ? -15.669 15.076 10.318 1.00 54.69 87 LYS A C 1
ATOM 705 O O . LYS A 1 87 ? -16.551 15.434 9.535 1.00 54.69 87 LYS A O 1
ATOM 710 N N . GLY A 1 88 ? -15.605 13.852 10.839 1.00 53.84 88 GLY A N 1
ATOM 711 C CA . GLY A 1 88 ? -16.652 12.850 10.647 1.00 53.84 88 GLY A CA 1
ATOM 712 C C . GLY A 1 88 ? -18.008 13.344 11.167 1.00 53.84 88 GLY A C 1
ATOM 713 O O . GLY A 1 88 ? -18.097 13.957 12.233 1.00 53.84 88 GLY A O 1
ATOM 714 N N . GLN A 1 89 ? -19.069 13.098 10.396 1.00 50.41 89 GLN A N 1
ATOM 715 C CA . GLN A 1 89 ? -20.455 13.205 10.867 1.00 50.41 89 GLN A CA 1
ATOM 716 C C . GLN A 1 89 ? -20.788 11.958 11.716 1.00 50.41 89 GLN A C 1
ATOM 718 O O . GLN A 1 89 ? -19.976 11.046 11.776 1.00 50.41 89 GLN A O 1
ATOM 723 N N . GLY A 1 90 ? -21.913 11.943 12.444 1.00 54.34 90 GLY A N 1
ATOM 724 C CA . GLY A 1 90 ? -22.187 10.954 13.506 1.00 54.34 90 GLY A CA 1
ATOM 725 C C . GLY A 1 90 ? -22.017 9.470 13.124 1.00 54.34 90 GLY A C 1
ATOM 726 O O . GLY A 1 90 ? -22.023 9.122 11.952 1.00 54.34 90 GLY A O 1
ATOM 727 N N . MET A 1 91 ? -21.899 8.611 14.145 1.00 64.69 91 MET A N 1
ATOM 728 C CA . MET A 1 91 ? -21.417 7.225 14.035 1.00 64.69 91 MET A CA 1
ATOM 729 C C . MET A 1 91 ? -22.136 6.372 12.971 1.00 64.69 91 MET A C 1
ATOM 731 O O . MET A 1 91 ? -23.361 6.234 12.982 1.00 64.69 91 MET A O 1
ATOM 735 N N . THR A 1 92 ? -21.346 5.768 12.087 1.00 79.56 92 THR A N 1
ATOM 736 C CA . THR A 1 92 ? -21.734 4.898 10.969 1.00 79.56 92 THR A CA 1
ATOM 737 C C . THR A 1 92 ? -21.096 3.507 11.098 1.00 79.56 92 THR A C 1
ATOM 739 O O . THR A 1 92 ? -20.170 3.312 11.881 1.00 79.56 92 THR A O 1
ATOM 742 N N . CYS A 1 93 ? -21.532 2.531 10.290 1.00 76.38 93 CYS A N 1
ATOM 743 C CA . CYS A 1 93 ? -20.877 1.212 10.218 1.00 76.38 93 CYS A CA 1
ATOM 744 C C . CYS A 1 93 ? -19.391 1.326 9.818 1.00 76.38 93 CYS A C 1
ATOM 746 O O . CYS A 1 93 ? -18.542 0.588 10.308 1.00 76.38 93 CYS A O 1
ATOM 748 N N . THR A 1 94 ? -19.050 2.312 8.986 1.00 85.12 94 THR A N 1
ATOM 749 C CA . THR A 1 94 ? -17.668 2.622 8.604 1.00 85.12 94 THR A CA 1
ATOM 750 C C . THR A 1 94 ? -16.811 3.024 9.808 1.00 85.12 94 THR A C 1
ATOM 752 O O . THR A 1 94 ? -15.635 2.663 9.871 1.00 85.12 94 THR A O 1
ATOM 755 N N . ASP A 1 95 ? -17.398 3.724 10.782 1.00 89.81 95 ASP A N 1
ATOM 756 C CA . ASP A 1 95 ? -16.696 4.138 11.999 1.00 89.81 95 ASP A CA 1
ATOM 757 C C . ASP A 1 95 ? -16.403 2.941 12.913 1.00 89.81 95 ASP A C 1
ATOM 759 O O . ASP A 1 95 ? -15.327 2.867 13.493 1.00 89.81 95 ASP A O 1
ATOM 763 N N . GLU A 1 96 ? -17.290 1.945 13.000 1.00 94.31 96 GLU A N 1
ATOM 764 C CA . GLU A 1 96 ? -17.025 0.721 13.777 1.00 94.31 96 GLU A CA 1
ATOM 765 C C . GLU A 1 96 ? -15.790 -0.031 13.252 1.00 94.31 96 GLU A C 1
ATOM 767 O O . GLU A 1 96 ? -14.928 -0.466 14.022 1.00 94.31 96 GLU A O 1
ATOM 772 N N . TRP A 1 97 ? -15.649 -0.124 11.929 1.00 97.38 97 TRP A N 1
ATOM 773 C CA . TRP A 1 97 ? -14.494 -0.761 11.298 1.00 97.38 97 TRP A CA 1
ATOM 774 C C . TRP A 1 97 ? -13.221 0.078 11.404 1.00 97.38 97 TRP A C 1
ATOM 776 O O . TRP A 1 97 ? -12.143 -0.462 11.667 1.00 97.38 97 TRP A O 1
ATOM 786 N N . MET A 1 98 ? -13.323 1.402 11.278 1.00 97.12 98 MET A N 1
ATOM 787 C CA . MET A 1 98 ? -12.176 2.278 11.513 1.00 97.12 98 MET A CA 1
ATOM 788 C C . MET A 1 98 ? -11.718 2.228 12.977 1.00 97.12 98 MET A C 1
ATOM 790 O O . MET A 1 98 ? -10.518 2.183 13.248 1.00 97.12 98 MET A O 1
ATOM 794 N N . GLN A 1 99 ? -12.648 2.134 13.928 1.00 97.00 99 GLN A N 1
ATOM 795 C CA . GLN A 1 99 ? -12.335 1.928 15.339 1.00 97.00 99 GLN A CA 1
ATOM 796 C C . GLN A 1 99 ? -11.566 0.615 15.557 1.00 97.00 99 GLN A C 1
ATOM 798 O O . GLN A 1 99 ? -10.574 0.599 16.287 1.00 97.00 99 GLN A O 1
ATOM 803 N N . ALA A 1 100 ? -11.936 -0.466 14.868 1.00 98.00 100 ALA A N 1
ATOM 804 C CA . ALA A 1 100 ? -11.179 -1.717 14.908 1.00 98.00 100 ALA A CA 1
ATOM 805 C C . ALA A 1 100 ? -9.768 -1.589 14.286 1.00 98.00 100 ALA A C 1
ATOM 807 O O . ALA A 1 100 ? -8.811 -2.173 14.805 1.00 98.00 100 ALA A O 1
ATOM 808 N N . ALA A 1 101 ? -9.590 -0.793 13.224 1.00 98.00 101 ALA A N 1
ATOM 809 C CA . ALA A 1 101 ? -8.262 -0.484 12.676 1.00 98.00 101 ALA A CA 1
ATOM 810 C C . ALA A 1 101 ? -7.395 0.323 13.665 1.00 98.00 101 ALA A C 1
ATOM 812 O O . ALA A 1 101 ? -6.212 0.016 13.844 1.00 98.00 101 ALA A O 1
ATOM 813 N N . ILE A 1 102 ? -7.987 1.294 14.372 1.00 96.62 102 ILE A N 1
ATOM 814 C CA . ILE A 1 102 ? -7.339 2.030 15.471 1.00 96.62 102 ILE A CA 1
ATOM 815 C C . ILE A 1 102 ? -6.895 1.064 16.576 1.00 96.62 102 ILE A C 1
ATOM 817 O O . ILE A 1 102 ? -5.757 1.125 17.040 1.00 96.62 102 ILE A O 1
ATOM 821 N N . GLU A 1 103 ? -7.761 0.138 16.988 1.00 96.94 103 GLU A N 1
ATOM 822 C CA . GLU A 1 103 ? -7.429 -0.853 18.017 1.00 96.94 103 GLU A CA 1
ATOM 823 C C . GLU A 1 103 ? -6.261 -1.754 17.611 1.00 96.94 103 GLU A C 1
ATOM 825 O O . GLU A 1 103 ? -5.415 -2.065 18.455 1.00 96.94 103 GLU A O 1
ATOM 830 N N . VAL A 1 104 ? -6.181 -2.131 16.330 1.00 97.00 104 VAL A N 1
ATOM 831 C CA . VAL A 1 104 ? -5.044 -2.864 15.753 1.00 97.00 104 VAL A CA 1
ATOM 832 C C . VAL A 1 104 ? -3.755 -2.039 15.821 1.00 97.00 104 VAL A C 1
ATOM 834 O O . VAL A 1 104 ? -2.727 -2.571 16.244 1.00 97.00 104 VAL A O 1
ATOM 837 N N . ALA A 1 105 ? -3.794 -0.748 15.478 1.00 95.12 105 ALA A N 1
ATOM 838 C CA . ALA A 1 105 ? -2.630 0.136 15.600 1.00 95.12 105 ALA A CA 1
ATOM 839 C C . ALA A 1 105 ? -2.147 0.224 17.060 1.00 95.12 105 ALA A C 1
ATOM 841 O O . ALA A 1 105 ? -0.973 -0.005 17.362 1.00 95.12 105 ALA A O 1
ATOM 842 N N . LEU A 1 106 ? -3.075 0.473 17.990 1.00 93.62 106 LEU A N 1
ATOM 843 C CA . LEU A 1 106 ? -2.786 0.551 19.423 1.00 93.62 106 LEU A CA 1
ATOM 844 C C . LEU A 1 106 ? -2.281 -0.787 19.987 1.00 93.62 106 LEU A C 1
ATOM 846 O O . LEU A 1 106 ? -1.468 -0.805 20.912 1.00 93.62 106 LEU A O 1
ATOM 850 N N . GLU A 1 107 ? -2.743 -1.921 19.456 1.00 93.50 107 GLU A N 1
ATOM 851 C CA . GLU A 1 107 ? -2.212 -3.243 19.802 1.00 93.50 107 GLU A CA 1
ATOM 852 C C . GLU A 1 107 ? -0.721 -3.346 19.464 1.00 93.50 107 GLU A C 1
ATOM 854 O O . GLU A 1 107 ? 0.072 -3.709 20.339 1.00 93.50 107 GLU A O 1
ATOM 859 N N . GLY A 1 108 ? -0.335 -2.963 18.242 1.00 91.19 108 GLY A N 1
ATOM 860 C CA . GLY A 1 108 ? 1.066 -2.911 17.816 1.00 91.19 108 GLY A CA 1
ATOM 861 C C . GLY A 1 108 ? 1.908 -1.995 18.707 1.00 91.19 108 GLY A C 1
ATOM 862 O O . GLY A 1 108 ? 2.973 -2.390 19.194 1.00 91.19 108 GLY A O 1
ATOM 863 N N . GLN A 1 109 ? 1.387 -0.805 19.027 1.00 88.81 109 GLN A N 1
ATOM 864 C CA . GLN A 1 109 ? 2.045 0.127 19.945 1.00 88.81 109 GLN A CA 1
ATOM 865 C C . GLN A 1 109 ? 2.259 -0.471 21.335 1.00 88.81 109 GLN A C 1
ATOM 867 O O . GLN A 1 109 ? 3.360 -0.355 21.878 1.00 88.81 109 GLN A O 1
ATOM 872 N N . ARG A 1 110 ? 1.237 -1.108 21.925 1.00 89.75 110 ARG A N 1
ATOM 873 C CA . ARG A 1 110 ? 1.309 -1.701 23.272 1.00 89.75 110 ARG A CA 1
ATOM 874 C C . ARG A 1 110 ? 2.334 -2.821 23.347 1.00 89.75 110 ARG A C 1
ATOM 876 O O . ARG A 1 110 ? 3.116 -2.844 24.298 1.00 89.75 110 ARG A O 1
ATOM 883 N N . LYS A 1 111 ? 2.362 -3.700 22.340 1.00 88.00 111 LYS A N 1
ATOM 884 C CA . LYS A 1 111 ? 3.328 -4.805 22.260 1.00 88.00 111 LYS A CA 1
ATOM 885 C C . LYS A 1 111 ? 4.775 -4.310 22.240 1.00 88.00 111 LYS A C 1
ATOM 887 O O . LYS A 1 111 ? 5.656 -5.012 22.723 1.00 88.00 111 LYS A O 1
ATOM 892 N N . GLY A 1 112 ? 5.022 -3.086 21.760 1.00 74.94 112 GLY A N 1
ATOM 893 C CA . GLY A 1 112 ? 6.344 -2.455 21.832 1.00 74.94 112 GLY A CA 1
ATOM 894 C C . GLY A 1 112 ? 7.414 -3.211 21.042 1.00 74.94 112 GLY A C 1
ATOM 895 O O . GLY A 1 112 ? 8.596 -3.097 21.351 1.00 74.94 112 GLY A O 1
ATOM 896 N N . GLU A 1 113 ? 6.988 -3.985 20.040 1.00 71.62 113 GLU A N 1
ATOM 897 C CA . GLU A 1 113 ? 7.846 -4.809 19.176 1.00 71.62 113 GLU A CA 1
ATOM 898 C C . GLU A 1 113 ? 8.766 -3.946 18.295 1.00 71.62 113 GLU A C 1
ATOM 900 O O . GLU A 1 113 ? 9.804 -4.407 17.835 1.00 71.62 113 GLU A O 1
ATOM 905 N N . SER A 1 114 ? 8.424 -2.666 18.136 1.00 64.31 114 SER A N 1
ATOM 906 C CA . SER A 1 114 ? 9.278 -1.619 17.587 1.00 64.31 114 SER A CA 1
ATOM 907 C C . SER A 1 114 ? 9.562 -0.560 18.658 1.00 64.31 114 SER A C 1
ATOM 909 O O . SER A 1 114 ? 8.654 -0.120 19.372 1.00 64.31 114 SER A O 1
ATOM 911 N N . LYS A 1 115 ? 10.815 -0.077 18.728 1.00 66.31 115 LYS A N 1
ATOM 912 C CA . LYS A 1 115 ? 11.210 1.056 19.596 1.00 66.31 115 LYS A CA 1
ATOM 913 C C . LYS A 1 115 ? 10.441 2.341 19.281 1.00 66.31 115 LYS A C 1
ATOM 915 O O . LYS A 1 115 ? 10.413 3.248 20.109 1.00 66.31 115 LYS A O 1
ATOM 920 N N . GLU A 1 116 ? 9.857 2.415 18.094 1.00 69.00 116 GLU A N 1
ATOM 921 C CA . GLU A 1 116 ? 9.170 3.587 17.571 1.00 69.00 116 GLU A CA 1
ATOM 922 C C . GLU A 1 116 ? 7.656 3.531 17.770 1.00 69.00 116 GLU A C 1
ATOM 924 O O . GLU A 1 116 ? 7.006 4.535 17.526 1.00 69.00 116 GLU A O 1
ATOM 929 N N . ARG A 1 117 ? 7.094 2.408 18.257 1.00 78.62 117 ARG A N 1
ATOM 930 C CA . ARG A 1 117 ? 5.652 2.259 18.558 1.00 78.62 117 ARG A CA 1
ATOM 931 C C . ARG A 1 117 ? 4.776 2.912 17.476 1.00 78.62 117 ARG A C 1
ATOM 933 O O . ARG A 1 117 ? 4.012 3.844 17.741 1.00 78.62 117 ARG A O 1
ATOM 940 N N . GLU A 1 118 ? 4.965 2.462 16.240 1.00 83.50 118 GLU A N 1
ATOM 941 C CA . GLU A 1 118 ? 4.425 3.138 15.063 1.00 83.50 118 GLU A CA 1
ATOM 942 C C . GLU A 1 118 ? 2.877 3.071 15.027 1.00 83.50 118 GLU A C 1
ATOM 944 O O . GLU A 1 118 ? 2.305 2.019 15.321 1.00 83.50 118 GLU A O 1
ATOM 949 N N . PRO A 1 119 ? 2.183 4.179 14.701 1.00 89.94 119 PRO A N 1
ATOM 950 C CA . PRO A 1 119 ? 0.726 4.335 14.827 1.00 89.94 119 PRO A CA 1
ATOM 951 C C . PRO A 1 119 ? -0.069 3.829 13.603 1.00 89.94 119 PRO A C 1
ATOM 953 O O . PRO A 1 119 ? -1.035 4.464 13.186 1.00 89.94 119 PRO A O 1
ATOM 956 N N . PHE A 1 120 ? 0.319 2.698 13.008 1.00 94.88 120 PHE A N 1
ATOM 957 C CA . PHE A 1 120 ? -0.308 2.196 11.776 1.00 94.88 120 PHE A CA 1
ATOM 958 C C . PHE A 1 120 ? -1.054 0.886 11.999 1.00 94.88 120 PHE A C 1
ATOM 960 O O . PHE A 1 120 ? -0.463 -0.108 12.433 1.00 94.88 120 PHE A O 1
ATOM 967 N N . GLY A 1 121 ? -2.338 0.877 11.644 1.00 97.19 121 GLY A N 1
ATOM 968 C CA . GLY A 1 121 ? -3.205 -0.292 11.719 1.00 97.19 121 GLY A CA 1
ATOM 969 C C . GLY A 1 121 ? -4.161 -0.357 10.536 1.00 97.19 121 GLY A C 1
ATOM 970 O O . GLY A 1 121 ? -4.629 0.665 10.036 1.00 97.19 121 GLY A O 1
ATOM 971 N N . ALA A 1 122 ? -4.451 -1.575 10.095 1.00 98.62 122 ALA A N 1
ATOM 972 C CA . ALA A 1 122 ? -5.391 -1.842 9.027 1.00 98.62 122 ALA A CA 1
ATOM 973 C C . ALA A 1 122 ? -6.151 -3.151 9.261 1.00 98.62 122 ALA A C 1
ATOM 975 O O . ALA A 1 122 ? -5.656 -4.091 9.896 1.00 98.62 122 ALA A O 1
ATOM 976 N N . ILE A 1 123 ? -7.358 -3.213 8.709 1.00 98.81 123 ILE A N 1
ATOM 977 C CA . ILE A 1 123 ? -8.188 -4.414 8.667 1.00 98.81 123 ILE A CA 1
ATOM 978 C C . ILE A 1 123 ? -8.804 -4.591 7.283 1.00 98.81 123 ILE A C 1
ATOM 980 O O . ILE A 1 123 ? -9.069 -3.616 6.584 1.00 98.81 123 ILE A O 1
ATOM 984 N N . VAL A 1 124 ? -9.066 -5.840 6.914 1.00 98.81 124 VAL A N 1
ATOM 985 C CA . VAL A 1 124 ? -9.846 -6.201 5.728 1.00 98.81 124 VAL A CA 1
ATOM 986 C C . VAL A 1 124 ? -11.166 -6.801 6.191 1.00 98.81 124 VAL A C 1
ATOM 988 O O . VAL A 1 124 ? -11.170 -7.715 7.021 1.00 98.81 124 VAL A O 1
ATOM 991 N N . VAL A 1 125 ? -12.266 -6.295 5.644 1.00 98.44 125 VAL A N 1
ATOM 992 C CA . VAL A 1 125 ? -13.634 -6.703 5.969 1.00 98.44 125 VAL A CA 1
ATOM 993 C C . VAL A 1 125 ? -14.303 -7.293 4.732 1.00 98.44 125 VAL A C 1
ATOM 995 O O . VAL A 1 125 ? -14.144 -6.772 3.629 1.00 98.44 125 VAL A O 1
ATOM 998 N N . LYS A 1 126 ? -15.075 -8.361 4.927 1.00 97.62 126 LYS A N 1
ATOM 999 C CA . LYS A 1 126 ? -15.992 -8.931 3.936 1.00 97.62 126 LYS A CA 1
ATOM 1000 C C . LYS A 1 126 ? -17.267 -9.371 4.635 1.00 97.62 126 LYS A C 1
ATOM 1002 O O . LYS A 1 126 ? -17.199 -9.978 5.698 1.00 97.62 126 LYS A O 1
ATOM 1007 N N . ASP A 1 127 ? -18.417 -9.019 4.065 1.00 95.56 127 ASP A N 1
ATOM 1008 C CA . ASP A 1 127 ? -19.742 -9.375 4.593 1.00 95.56 127 ASP A CA 1
ATOM 1009 C C . ASP A 1 127 ? -19.924 -9.040 6.090 1.00 95.56 127 ASP A C 1
ATOM 1011 O O . ASP A 1 127 ? -20.531 -9.789 6.854 1.00 95.56 127 ASP A O 1
ATOM 1015 N N . GLY A 1 128 ? -19.362 -7.905 6.528 1.00 95.38 128 GLY A N 1
ATOM 1016 C CA . GLY A 1 128 ? -19.414 -7.458 7.925 1.00 95.38 128 GLY A CA 1
ATOM 1017 C C . GLY A 1 128 ? -18.527 -8.255 8.889 1.00 95.38 128 GLY A C 1
ATOM 1018 O O . GLY A 1 128 ? -18.714 -8.173 10.100 1.00 95.38 128 GLY A O 1
ATOM 1019 N N . VAL A 1 129 ? -17.569 -9.032 8.379 1.00 97.19 129 VAL A N 1
ATOM 1020 C CA . VAL A 1 129 ? -16.619 -9.817 9.173 1.00 97.19 129 VAL A CA 1
ATOM 1021 C C . VAL A 1 129 ? -15.192 -9.380 8.864 1.00 97.19 129 VAL A C 1
ATOM 1023 O O . VAL A 1 129 ? -14.798 -9.253 7.706 1.00 97.19 129 VAL A O 1
ATOM 1026 N N . ILE A 1 130 ? -14.390 -9.183 9.910 1.00 98.56 130 ILE A N 1
ATOM 1027 C CA . ILE A 1 130 ? -12.953 -8.934 9.769 1.00 98.56 130 ILE A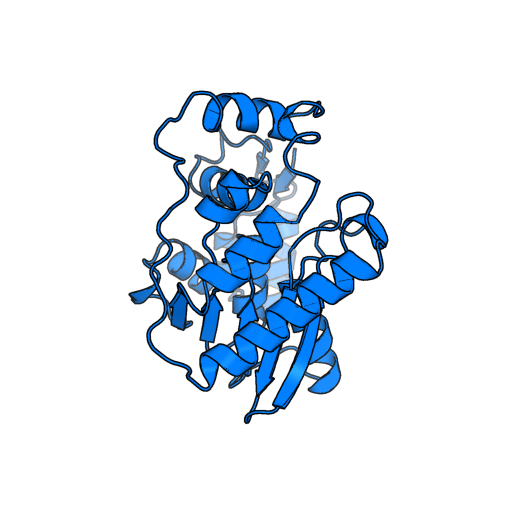 CA 1
ATOM 1028 C C . ILE A 1 130 ? -12.263 -10.243 9.375 1.00 98.56 130 ILE A C 1
ATOM 1030 O O . ILE A 1 130 ? -12.189 -11.172 10.179 1.00 98.56 130 ILE A O 1
ATOM 1034 N N . VAL A 1 131 ? -11.714 -10.294 8.164 1.00 98.50 131 VAL A N 1
ATOM 1035 C CA . VAL A 1 131 ? -10.976 -11.455 7.633 1.00 98.50 131 VAL A CA 1
ATOM 1036 C C . VAL A 1 131 ? -9.461 -11.239 7.612 1.00 98.50 131 VAL A C 1
ATOM 1038 O O . VAL A 1 131 ? -8.699 -12.189 7.468 1.00 98.50 131 VAL A O 1
ATOM 1041 N N . GLY A 1 132 ? -8.995 -10.006 7.816 1.00 98.62 132 GLY A N 1
ATOM 1042 C CA . GLY A 1 132 ? -7.573 -9.686 7.941 1.00 98.62 132 GLY A CA 1
ATOM 1043 C C . GLY A 1 132 ? -7.336 -8.553 8.931 1.00 98.62 132 GLY A C 1
ATOM 1044 O O . GLY A 1 132 ? -8.106 -7.598 8.980 1.00 98.62 132 GLY A O 1
ATOM 1045 N N . ARG A 1 133 ? -6.264 -8.650 9.721 1.00 98.50 133 ARG A N 1
ATOM 1046 C CA . ARG A 1 133 ? -5.796 -7.599 10.640 1.00 98.50 133 ARG A CA 1
ATOM 1047 C C . ARG A 1 133 ? -4.288 -7.452 10.478 1.00 98.50 133 ARG A C 1
ATOM 1049 O O . ARG A 1 133 ? -3.591 -8.461 10.394 1.00 98.50 133 ARG A O 1
ATOM 1056 N N . GLY A 1 134 ? -3.789 -6.222 10.466 1.00 97.62 134 GLY A N 1
ATOM 1057 C CA . GLY A 1 134 ? -2.360 -5.942 10.355 1.00 97.62 134 GLY A CA 1
ATOM 1058 C C . GLY A 1 134 ? -1.988 -4.611 10.992 1.00 97.62 134 GLY A C 1
ATOM 1059 O O . GLY A 1 134 ? -2.645 -3.604 10.762 1.00 97.62 134 GLY A O 1
ATOM 1060 N N . TYR A 1 135 ? -0.927 -4.608 11.791 1.00 96.25 135 TYR A N 1
ATOM 1061 C CA . TYR A 1 135 ? -0.213 -3.394 12.188 1.00 96.25 135 TYR A CA 1
ATOM 1062 C C . TYR A 1 135 ? 1.168 -3.390 11.528 1.00 96.25 135 TYR A C 1
ATOM 1064 O O . TYR A 1 135 ? 1.597 -4.416 10.990 1.00 96.25 135 TYR A O 1
ATOM 1072 N N . ASN A 1 136 ? 1.846 -2.243 11.525 1.00 93.06 136 ASN A N 1
ATOM 1073 C CA . ASN A 1 136 ? 3.198 -2.143 10.975 1.00 93.06 136 ASN A CA 1
ATOM 1074 C C . ASN A 1 136 ? 4.182 -2.991 11.802 1.00 93.06 136 ASN A C 1
ATOM 1076 O O . ASN A 1 136 ? 4.252 -2.861 13.026 1.00 93.06 136 ASN A O 1
ATOM 1080 N N . THR A 1 137 ? 4.928 -3.867 11.127 1.00 93.81 137 THR A N 1
ATOM 1081 C CA . THR A 1 137 ? 5.906 -4.771 11.749 1.00 93.81 137 THR A CA 1
ATOM 1082 C C . THR A 1 137 ? 7.292 -4.670 11.119 1.00 93.81 137 THR A C 1
ATOM 1084 O O . THR A 1 137 ? 8.131 -5.534 11.369 1.00 93.81 137 THR A O 1
ATOM 1087 N N . VAL A 1 138 ? 7.570 -3.591 10.378 1.00 90.88 138 VAL A N 1
ATOM 1088 C CA . VAL A 1 138 ? 8.817 -3.378 9.623 1.00 90.88 138 VAL A CA 1
ATOM 1089 C C . VAL A 1 138 ? 10.059 -3.636 10.473 1.00 90.88 138 VAL A C 1
ATOM 1091 O O . VAL A 1 138 ? 10.912 -4.435 10.103 1.00 90.88 138 VAL A O 1
ATOM 1094 N N . LEU A 1 139 ? 10.143 -3.001 11.646 1.00 87.38 139 LEU A N 1
ATOM 1095 C CA . LEU A 1 139 ? 11.306 -3.127 12.531 1.00 87.38 139 LEU A CA 1
ATOM 1096 C C . LEU A 1 139 ? 11.369 -4.449 13.304 1.00 87.38 139 LEU A C 1
ATOM 1098 O O . LEU A 1 139 ? 12.421 -4.786 13.836 1.00 87.38 139 LEU A O 1
ATOM 1102 N N . ARG A 1 140 ? 10.250 -5.168 13.421 1.00 90.25 140 ARG A N 1
ATOM 1103 C CA . ARG A 1 140 ? 10.200 -6.467 14.105 1.00 90.25 140 ARG A CA 1
ATOM 1104 C C . ARG A 1 140 ? 10.631 -7.592 13.172 1.00 90.25 140 ARG A C 1
ATOM 1106 O O . ARG A 1 140 ? 11.325 -8.505 13.604 1.00 90.25 140 ARG A O 1
ATOM 1113 N N . ASP A 1 141 ? 10.168 -7.528 11.928 1.00 91.44 141 ASP A N 1
ATOM 1114 C CA . ASP A 1 141 ? 10.335 -8.589 10.936 1.00 91.44 141 ASP A CA 1
ATOM 1115 C C . ASP A 1 141 ? 11.559 -8.367 10.035 1.00 91.44 141 ASP A C 1
ATOM 1117 O O . ASP A 1 141 ? 11.834 -9.206 9.180 1.00 91.44 141 ASP A O 1
ATOM 1121 N N . ASP A 1 142 ? 12.270 -7.243 10.202 1.00 90.56 142 ASP A N 1
ATOM 1122 C CA . ASP A 1 142 ? 13.321 -6.777 9.289 1.00 90.56 142 ASP A CA 1
ATOM 1123 C C . ASP A 1 142 ? 12.845 -6.772 7.814 1.00 90.56 142 ASP A C 1
ATOM 1125 O O . ASP A 1 142 ? 13.609 -7.024 6.880 1.00 90.56 142 ASP A O 1
ATOM 1129 N N . ASP A 1 143 ? 11.554 -6.476 7.607 1.00 94.19 143 ASP A N 1
ATOM 1130 C CA . ASP A 1 143 ? 10.870 -6.466 6.309 1.00 94.19 143 ASP A CA 1
ATOM 1131 C C . ASP A 1 143 ? 10.316 -5.057 6.031 1.00 94.19 143 ASP A C 1
ATOM 1133 O O . ASP A 1 143 ? 9.268 -4.697 6.572 1.00 94.19 143 ASP A O 1
ATOM 1137 N N . PRO A 1 144 ? 10.953 -4.247 5.160 1.00 91.94 144 PRO A N 1
ATOM 1138 C CA . PRO A 1 144 ? 10.470 -2.902 4.835 1.00 91.94 144 PRO A CA 1
ATOM 1139 C C . PRO A 1 144 ? 9.104 -2.899 4.131 1.00 91.94 144 PRO A C 1
ATOM 1141 O O . PRO A 1 144 ? 8.500 -1.840 3.993 1.00 91.94 144 PRO A O 1
ATOM 1144 N N . THR A 1 145 ? 8.603 -4.060 3.694 1.00 96.12 145 THR A N 1
ATOM 1145 C CA . THR A 1 145 ? 7.281 -4.206 3.073 1.00 96.12 145 THR A CA 1
ATOM 1146 C C . THR A 1 145 ? 6.169 -4.524 4.070 1.00 96.12 145 THR A C 1
ATOM 1148 O O . THR A 1 145 ? 4.999 -4.516 3.694 1.00 96.12 145 THR A O 1
ATOM 1151 N N . ALA A 1 146 ? 6.497 -4.797 5.338 1.00 96.06 146 ALA A N 1
ATOM 1152 C CA . ALA A 1 146 ? 5.543 -5.215 6.364 1.00 96.06 146 ALA A CA 1
ATOM 1153 C C . ALA A 1 146 ? 4.754 -4.034 6.973 1.00 96.06 146 ALA A C 1
ATOM 1155 O O . ALA A 1 146 ? 4.696 -3.850 8.194 1.00 96.06 146 ALA A O 1
ATOM 1156 N N . THR A 1 147 ? 4.145 -3.216 6.108 1.00 96.12 147 THR A N 1
ATOM 1157 C CA . THR A 1 147 ? 3.208 -2.148 6.488 1.00 96.12 147 THR A CA 1
ATOM 1158 C C . THR A 1 147 ? 1.893 -2.738 6.997 1.00 96.12 147 THR A C 1
ATOM 1160 O O . THR A 1 147 ? 1.591 -3.918 6.785 1.00 96.12 147 THR A O 1
ATOM 1163 N N . ALA A 1 148 ? 1.091 -1.926 7.688 1.00 97.38 148 ALA A N 1
ATOM 1164 C CA . ALA A 1 148 ? -0.172 -2.378 8.263 1.00 97.38 148 ALA A CA 1
ATOM 1165 C C . ALA A 1 148 ? -1.117 -2.944 7.189 1.00 97.38 148 ALA A C 1
ATOM 1167 O O . ALA A 1 148 ? -1.681 -4.026 7.364 1.00 97.38 148 ALA A O 1
ATOM 1168 N N . GLU A 1 149 ? -1.228 -2.254 6.056 1.00 98.50 149 GLU A N 1
ATOM 1169 C CA . GLU A 1 149 ? 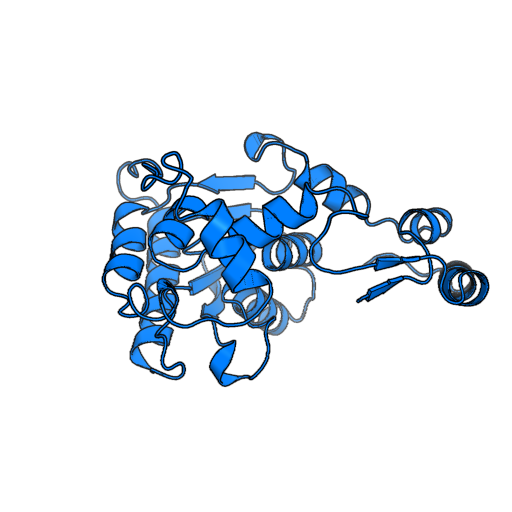-2.084 -2.612 4.929 1.00 98.50 149 GLU A CA 1
ATOM 1170 C C . GLU A 1 149 ? -1.606 -3.901 4.259 1.00 98.50 149 GLU A C 1
ATOM 1172 O O . GLU A 1 149 ? -2.401 -4.820 4.059 1.00 98.50 149 GLU A O 1
ATOM 1177 N N . VAL A 1 150 ? -0.303 -4.022 3.976 1.00 98.56 150 VAL A N 1
ATOM 1178 C CA . VAL A 1 150 ? 0.270 -5.241 3.384 1.00 98.56 150 VAL A CA 1
ATOM 1179 C C . VAL A 1 150 ? 0.081 -6.434 4.318 1.00 98.56 150 VAL A C 1
ATOM 1181 O O . VAL A 1 150 ? -0.305 -7.514 3.867 1.00 98.56 150 VAL A O 1
ATOM 1184 N N . ASN A 1 151 ? 0.284 -6.256 5.624 1.00 98.50 151 ASN A N 1
ATOM 1185 C CA . ASN A 1 151 ? 0.059 -7.309 6.611 1.00 98.50 151 ASN A CA 1
ATOM 1186 C C . ASN A 1 151 ? -1.418 -7.720 6.700 1.00 98.50 151 ASN A C 1
ATOM 1188 O O . ASN A 1 151 ? -1.712 -8.917 6.733 1.00 98.50 151 ASN A O 1
ATOM 1192 N N . ALA A 1 152 ? -2.347 -6.760 6.684 1.00 98.75 152 ALA A N 1
ATOM 1193 C CA . ALA A 1 152 ? -3.782 -7.037 6.697 1.00 98.75 152 ALA A CA 1
ATOM 1194 C C . ALA A 1 152 ? -4.231 -7.782 5.427 1.00 98.75 152 ALA A C 1
ATOM 1196 O O . ALA A 1 152 ? -4.955 -8.773 5.530 1.00 98.75 152 ALA A O 1
ATOM 1197 N N . ILE A 1 153 ? -3.738 -7.373 4.251 1.00 98.75 153 ILE A N 1
ATOM 1198 C CA . ILE A 1 153 ? -3.982 -8.053 2.969 1.00 98.75 153 ILE A CA 1
ATOM 1199 C C . ILE A 1 153 ? -3.418 -9.476 3.004 1.00 98.75 153 ILE A C 1
ATOM 1201 O O . ILE A 1 153 ? -4.133 -10.427 2.702 1.00 98.75 153 ILE A O 1
ATOM 1205 N N . ARG A 1 154 ? -2.159 -9.656 3.431 1.00 98.69 154 ARG A N 1
ATOM 1206 C CA . ARG A 1 154 ? -1.532 -10.985 3.570 1.00 98.69 154 ARG A CA 1
ATOM 1207 C C . ARG A 1 154 ? -2.342 -11.894 4.501 1.00 98.69 154 ARG A C 1
ATOM 1209 O O . ARG A 1 154 ? -2.464 -13.086 4.221 1.00 98.69 154 ARG A O 1
ATOM 1216 N N . ALA A 1 155 ? -2.878 -11.359 5.600 1.00 98.75 155 ALA A N 1
ATOM 1217 C CA . ALA A 1 155 ? -3.728 -12.105 6.525 1.00 98.75 155 ALA A CA 1
ATOM 1218 C C . ALA A 1 155 ? -5.067 -12.506 5.881 1.00 98.75 155 ALA A C 1
ATOM 1220 O O . ALA A 1 155 ? -5.425 -13.681 5.931 1.00 98.75 155 ALA A O 1
ATOM 1221 N N . ALA A 1 156 ? -5.747 -11.571 5.213 1.00 98.75 156 ALA A N 1
ATOM 1222 C CA . ALA A 1 156 ? -7.008 -11.830 4.518 1.00 98.75 156 ALA A CA 1
ATOM 1223 C C . ALA A 1 156 ? -6.855 -12.872 3.404 1.00 98.75 156 ALA A C 1
ATOM 1225 O O . ALA A 1 156 ? -7.617 -13.832 3.350 1.00 98.75 156 ALA A O 1
ATOM 1226 N N . CYS A 1 157 ? -5.811 -12.761 2.580 1.00 98.56 157 CYS A N 1
ATOM 1227 C CA . CYS A 1 157 ? -5.532 -13.729 1.519 1.00 98.56 157 CYS A CA 1
ATOM 1228 C C . CYS A 1 157 ? -5.362 -15.160 2.057 1.00 98.56 157 CYS A C 1
ATOM 1230 O O . CYS A 1 157 ? -5.777 -16.125 1.416 1.00 98.56 157 CYS A O 1
ATOM 1232 N N . LYS A 1 158 ? -4.766 -15.316 3.249 1.00 98.50 158 LYS A N 1
ATOM 1233 C 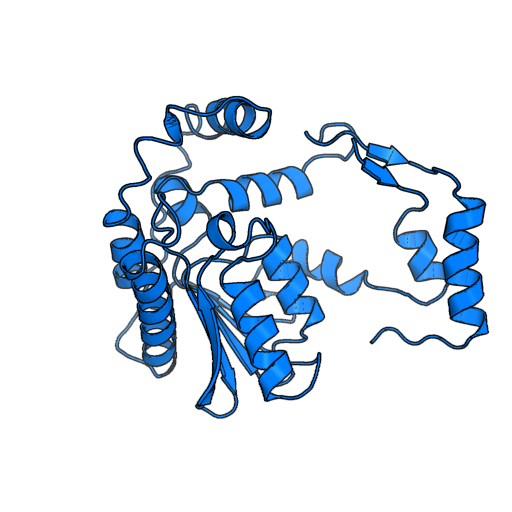CA . LYS A 1 158 ? -4.639 -16.626 3.910 1.00 98.50 158 LYS A CA 1
ATOM 1234 C C . LYS A 1 158 ? -5.986 -17.162 4.388 1.00 98.50 158 LYS A C 1
ATOM 1236 O O . LYS A 1 158 ? -6.220 -18.357 4.247 1.00 98.50 158 LYS A O 1
ATOM 1241 N N . VAL A 1 159 ? -6.843 -16.305 4.944 1.00 98.31 159 VAL A N 1
ATOM 1242 C CA . VAL A 1 159 ? -8.189 -16.688 5.404 1.00 98.31 159 VAL A CA 1
ATOM 1243 C C . VAL A 1 159 ? -9.072 -17.105 4.228 1.00 98.31 159 VAL A C 1
ATOM 1245 O O . VAL A 1 159 ? -9.700 -18.158 4.282 1.00 98.31 159 VAL A O 1
ATOM 1248 N N . GLU A 1 160 ? -9.050 -16.340 3.140 1.00 97.56 160 GLU A N 1
ATOM 1249 C CA . GLU A 1 160 ? -9.833 -16.619 1.929 1.00 97.56 160 GLU A CA 1
ATOM 1250 C C . GLU A 1 160 ? -9.234 -17.737 1.063 1.00 97.56 160 GLU A C 1
ATOM 1252 O O . GLU A 1 160 ? -9.864 -18.185 0.105 1.00 97.56 160 GLU A O 1
ATOM 1257 N N . ASN A 1 161 ? -8.002 -18.170 1.361 1.00 97.31 161 ASN A N 1
ATOM 1258 C CA . ASN A 1 161 ? -7.210 -19.057 0.509 1.00 97.31 161 ASN A CA 1
ATOM 1259 C C . ASN A 1 161 ? -7.177 -18.570 -0.957 1.00 97.31 161 ASN A C 1
ATOM 1261 O O . ASN A 1 161 ? -7.356 -19.333 -1.908 1.00 97.31 161 ASN A O 1
ATOM 1265 N N . SER A 1 162 ? -6.990 -17.262 -1.128 1.00 96.38 162 SER A N 1
ATOM 1266 C CA . SER A 1 162 ? -7.083 -16.561 -2.406 1.00 96.38 162 SER A CA 1
ATOM 1267 C C . SER A 1 162 ? -6.129 -15.374 -2.413 1.00 96.38 162 SER A C 1
ATOM 1269 O O . SER A 1 162 ? -5.938 -14.718 -1.397 1.00 96.38 162 SER A O 1
ATOM 1271 N N . TYR A 1 163 ? -5.543 -15.062 -3.568 1.00 93.00 163 TYR A N 1
ATOM 1272 C CA . TYR A 1 163 ? -4.797 -13.811 -3.760 1.00 93.00 163 TYR A CA 1
ATOM 1273 C C . TYR A 1 163 ? -5.711 -12.637 -4.147 1.00 93.00 163 TYR A C 1
ATOM 1275 O O . TYR A 1 163 ? -5.269 -11.490 -4.148 1.00 93.00 163 TYR A O 1
ATOM 1283 N N . LYS A 1 164 ? -6.969 -12.928 -4.505 1.00 94.44 164 LYS A N 1
ATOM 1284 C CA . LYS A 1 164 ? -8.002 -11.942 -4.823 1.00 94.44 164 LYS A CA 1
ATOM 1285 C C . LYS A 1 164 ? -8.891 -11.722 -3.613 1.00 94.44 164 LYS A C 1
ATOM 1287 O O . LYS A 1 164 ? -9.468 -12.676 -3.093 1.00 94.44 164 LYS A O 1
ATOM 1292 N N . LEU A 1 165 ? -9.063 -10.458 -3.271 1.00 96.81 165 LEU A N 1
ATOM 1293 C CA . LEU A 1 165 ? -9.944 -9.935 -2.241 1.00 96.81 165 LEU A CA 1
ATOM 1294 C C . LEU A 1 165 ? -11.068 -9.109 -2.891 1.00 96.81 165 LEU A C 1
ATOM 1296 O O . LEU A 1 165 ? -11.398 -8.012 -2.448 1.00 96.81 165 LEU A O 1
ATOM 1300 N N . VAL A 1 166 ? -11.662 -9.644 -3.964 1.00 94.38 166 VAL A N 1
ATOM 1301 C CA . VAL A 1 166 ? -12.865 -9.063 -4.588 1.00 94.38 166 VAL A CA 1
ATOM 1302 C C . VAL A 1 166 ? -13.996 -9.045 -3.560 1.00 94.38 166 VAL A C 1
ATOM 1304 O O . VAL A 1 166 ? -14.085 -9.958 -2.740 1.00 94.38 166 VAL A O 1
ATOM 1307 N N . ASP A 1 167 ? -14.813 -7.993 -3.572 1.00 95.00 167 ASP A N 1
ATOM 1308 C CA . ASP A 1 167 ? -15.884 -7.730 -2.594 1.00 95.00 167 ASP A CA 1
ATOM 1309 C C . ASP A 1 167 ? -15.404 -7.510 -1.147 1.00 95.00 167 ASP A C 1
ATOM 1311 O O . ASP A 1 167 ? -16.210 -7.474 -0.220 1.00 95.00 167 ASP A O 1
ATOM 1315 N N . HIS A 1 168 ? -14.098 -7.325 -0.941 1.00 98.12 168 HIS A N 1
ATOM 1316 C CA . HIS A 1 168 ? -13.554 -6.929 0.353 1.00 98.12 168 HIS A CA 1
ATOM 1317 C C . HIS A 1 168 ? -13.265 -5.429 0.392 1.00 98.12 168 HIS A C 1
ATOM 1319 O O . HIS A 1 168 ? -12.930 -4.803 -0.621 1.00 98.12 168 HIS A O 1
ATOM 1325 N N . GLU A 1 169 ? -13.320 -4.869 1.593 1.00 97.88 169 GLU A N 1
ATOM 1326 C CA . GLU A 1 169 ? -13.005 -3.472 1.866 1.00 97.88 169 GLU A CA 1
ATOM 1327 C C . GLU A 1 169 ? -11.847 -3.382 2.859 1.00 97.88 169 GLU A C 1
ATOM 1329 O O . GLU A 1 169 ? -11.783 -4.135 3.834 1.00 97.88 169 GLU A O 1
ATOM 1334 N N . LEU A 1 170 ? -10.913 -2.466 2.608 1.00 98.56 170 LEU A N 1
ATOM 1335 C CA . LEU A 1 170 ? -9.800 -2.188 3.510 1.00 98.56 170 LEU A CA 1
ATOM 1336 C C . LEU A 1 170 ? -10.113 -0.943 4.337 1.00 98.56 170 LEU A C 1
ATOM 1338 O O . LEU A 1 170 ? -10.459 0.097 3.784 1.00 98.56 170 LEU A O 1
ATOM 1342 N N . TYR A 1 171 ? -9.902 -1.021 5.643 1.00 98.50 171 TYR A N 1
ATOM 1343 C CA . TYR A 1 171 ? -9.905 0.128 6.542 1.00 98.50 171 TYR A CA 1
ATOM 1344 C C . TYR A 1 171 ? -8.491 0.320 7.058 1.00 98.50 171 TYR A C 1
ATOM 1346 O O . TYR A 1 171 ? -7.895 -0.620 7.582 1.00 98.50 171 TYR A O 1
ATOM 1354 N N . THR A 1 172 ? -7.946 1.518 6.898 1.00 98.19 172 THR A N 1
ATOM 1355 C CA . THR A 1 172 ? -6.576 1.846 7.294 1.00 98.19 172 THR A CA 1
ATOM 1356 C C . THR A 1 172 ? -6.550 3.165 8.048 1.00 98.19 172 THR A C 1
ATOM 1358 O O . THR A 1 172 ? -7.200 4.139 7.656 1.00 98.19 172 THR A O 1
ATOM 1361 N N . THR A 1 173 ? -5.771 3.217 9.130 1.00 96.62 173 THR A N 1
ATOM 1362 C CA . THR A 1 173 ? -5.595 4.448 9.906 1.00 96.62 173 THR A CA 1
ATOM 1363 C C . THR A 1 173 ? -5.010 5.560 9.043 1.00 96.62 173 THR A C 1
ATOM 1365 O O . THR A 1 173 ? -5.350 6.717 9.235 1.00 96.62 173 THR A O 1
ATOM 1368 N N . THR A 1 174 ? -4.191 5.248 8.042 1.00 94.31 174 THR A N 1
ATOM 1369 C CA . THR A 1 174 ? -3.533 6.259 7.204 1.00 94.31 174 THR A CA 1
ATOM 1370 C C . THR A 1 174 ? -3.739 5.965 5.732 1.00 94.31 174 THR A C 1
ATOM 1372 O O . THR A 1 174 ? -3.818 4.808 5.326 1.00 94.31 174 THR A O 1
ATOM 1375 N N . GLU A 1 175 ? -3.828 7.021 4.929 1.00 93.88 175 GLU A N 1
ATOM 1376 C CA . GLU A 1 175 ? -3.822 6.932 3.475 1.00 93.88 175 GLU A CA 1
ATOM 1377 C C . GLU A 1 175 ? -2.652 6.054 3.009 1.00 93.88 175 GLU A C 1
ATOM 1379 O O . GLU A 1 175 ? -1.529 6.316 3.428 1.00 93.88 175 GLU A O 1
ATOM 1384 N N . PRO A 1 176 ? -2.870 5.033 2.162 1.00 95.00 176 PRO A N 1
ATOM 1385 C CA . PRO A 1 176 ? -1.798 4.130 1.754 1.00 95.00 176 PRO A CA 1
ATOM 1386 C C . PRO A 1 176 ? -0.660 4.847 1.022 1.00 95.00 176 PRO A C 1
ATOM 1388 O O . PRO A 1 176 ? -0.900 5.720 0.180 1.00 95.00 176 PRO A O 1
ATOM 1391 N N . ASP A 1 177 ? 0.582 4.453 1.303 1.00 94.12 177 ASP A N 1
ATOM 1392 C CA . ASP A 1 177 ? 1.730 4.842 0.478 1.00 94.12 177 ASP A CA 1
ATOM 1393 C C . ASP A 1 177 ? 1.682 4.139 -0.899 1.00 94.12 177 ASP A C 1
ATOM 1395 O O . ASP A 1 177 ? 0.830 3.269 -1.117 1.00 94.12 177 ASP A O 1
ATOM 1399 N N . PRO A 1 178 ? 2.564 4.473 -1.860 1.00 92.94 178 PRO A N 1
ATOM 1400 C CA . PRO A 1 178 ? 2.496 3.856 -3.182 1.00 92.94 178 PRO A CA 1
ATOM 1401 C C . PRO A 1 178 ? 2.672 2.332 -3.197 1.00 92.94 178 PRO A C 1
ATOM 1403 O O . PRO A 1 178 ? 2.115 1.662 -4.067 1.00 92.94 178 PRO A O 1
ATOM 1406 N N . MET A 1 179 ? 3.418 1.764 -2.245 1.00 95.44 179 MET A N 1
ATOM 1407 C CA . MET A 1 179 ? 3.611 0.317 -2.143 1.00 95.44 179 MET A CA 1
ATOM 1408 C C . MET A 1 179 ? 2.329 -0.363 -1.655 1.00 95.44 179 MET A C 1
ATOM 1410 O O . MET A 1 179 ? 1.843 -1.289 -2.308 1.00 95.44 179 MET A O 1
ATOM 1414 N N . SER A 1 180 ? 1.762 0.110 -0.542 1.00 96.75 180 SER A N 1
ATOM 1415 C CA . SER A 1 180 ? 0.487 -0.375 -0.011 1.00 96.75 180 SER A CA 1
ATOM 1416 C C . SER A 1 180 ? -0.639 -0.175 -1.029 1.00 96.75 180 SER A C 1
ATOM 1418 O O . SER A 1 180 ? -1.449 -1.077 -1.229 1.00 96.75 180 SER A O 1
ATOM 1420 N N . LEU A 1 181 ? -0.667 0.958 -1.739 1.00 94.38 181 LEU A N 1
ATOM 1421 C CA . LEU A 1 181 ? -1.636 1.214 -2.804 1.00 94.38 181 LEU A CA 1
ATOM 1422 C C . LEU A 1 181 ? -1.493 0.209 -3.954 1.00 94.38 181 LEU A C 1
ATOM 1424 O O . LEU A 1 181 ? -2.488 -0.371 -4.384 1.00 94.38 181 LEU A O 1
ATOM 1428 N N . GLY A 1 182 ? -0.266 -0.073 -4.398 1.00 94.06 182 GLY A N 1
ATOM 1429 C CA . GLY A 1 182 ? -0.005 -1.137 -5.367 1.00 94.06 182 GLY A CA 1
ATOM 1430 C C . GLY A 1 182 ? -0.502 -2.502 -4.879 1.00 94.06 182 GLY A C 1
ATOM 1431 O O . GLY A 1 182 ? -1.182 -3.208 -5.621 1.00 94.06 182 GLY A O 1
ATOM 1432 N N . ALA A 1 183 ? -0.233 -2.863 -3.620 1.00 96.25 183 ALA A N 1
ATOM 1433 C CA . ALA A 1 183 ? -0.710 -4.115 -3.028 1.00 96.25 183 ALA A CA 1
ATOM 1434 C C . ALA A 1 183 ? -2.245 -4.207 -3.011 1.00 96.25 183 ALA A C 1
ATOM 1436 O O . ALA A 1 183 ? -2.800 -5.260 -3.317 1.00 96.25 183 ALA A O 1
ATOM 1437 N N . ILE A 1 184 ? -2.929 -3.101 -2.713 1.00 95.94 184 ILE A N 1
ATOM 1438 C CA . ILE A 1 184 ? -4.392 -3.010 -2.722 1.00 95.94 184 ILE A CA 1
ATOM 1439 C C . ILE A 1 184 ? -4.961 -3.287 -4.119 1.00 95.94 184 ILE A C 1
ATOM 1441 O O . ILE A 1 184 ? -5.885 -4.090 -4.278 1.00 95.94 184 ILE A O 1
ATOM 1445 N N . TYR A 1 185 ? -4.365 -2.670 -5.135 1.00 93.75 185 TYR A N 1
ATOM 1446 C CA . TYR A 1 185 ? -4.728 -2.875 -6.531 1.00 93.75 185 TYR A CA 1
ATOM 1447 C C . TYR A 1 185 ? -4.469 -4.309 -7.008 1.00 93.75 185 TYR A C 1
ATOM 1449 O O . TYR A 1 185 ? -5.326 -4.908 -7.663 1.00 93.75 185 TYR A O 1
ATOM 1457 N N . TRP A 1 186 ? -3.326 -4.892 -6.638 1.00 93.69 186 TRP A N 1
ATOM 1458 C CA . TRP A 1 186 ? -3.005 -6.289 -6.939 1.00 93.69 186 TRP A CA 1
ATOM 1459 C C . TRP A 1 186 ? -3.943 -7.275 -6.237 1.00 93.69 186 TRP A C 1
ATOM 1461 O O . TRP A 1 186 ? -4.299 -8.297 -6.824 1.00 93.69 186 TRP A O 1
ATOM 1471 N N . ALA A 1 187 ? -4.386 -6.947 -5.023 1.00 95.69 187 ALA A N 1
ATOM 1472 C CA . ALA A 1 187 ? -5.346 -7.739 -4.264 1.00 95.69 187 ALA A CA 1
ATOM 1473 C C . ALA A 1 187 ? -6.793 -7.587 -4.762 1.00 95.69 187 ALA A C 1
ATOM 1475 O O . ALA A 1 187 ? -7.640 -8.382 -4.371 1.00 95.69 187 ALA A O 1
ATOM 1476 N N . ARG A 1 188 ? -7.093 -6.630 -5.653 1.00 93.88 188 ARG A N 1
ATOM 1477 C CA . ARG A 1 188 ? -8.440 -6.402 -6.222 1.00 93.88 188 ARG A CA 1
ATOM 1478 C C . ARG A 1 188 ? -9.505 -6.037 -5.173 1.00 93.88 188 ARG A C 1
ATOM 1480 O O . ARG A 1 188 ? -10.656 -6.448 -5.306 1.00 93.88 188 ARG A O 1
ATOM 1487 N N . LEU A 1 189 ? -9.120 -5.284 -4.142 1.00 95.94 189 LEU A N 1
ATOM 1488 C CA . LEU A 1 189 ? -10.061 -4.756 -3.147 1.00 95.94 189 LEU A CA 1
ATOM 1489 C C . LEU A 1 189 ? -11.094 -3.826 -3.800 1.00 95.94 189 LEU A C 1
ATOM 1491 O O . LEU A 1 189 ? -10.789 -3.124 -4.763 1.00 95.94 189 LEU A O 1
ATOM 1495 N N . ASN A 1 190 ? -12.308 -3.796 -3.253 1.00 93.75 190 ASN A N 1
ATOM 1496 C CA . ASN A 1 190 ? -13.418 -3.007 -3.793 1.00 93.75 190 ASN A CA 1
ATOM 1497 C C . ASN A 1 190 ? -13.373 -1.540 -3.336 1.00 93.75 190 ASN A C 1
ATOM 1499 O O . ASN A 1 190 ? -13.708 -0.618 -4.085 1.00 93.75 190 ASN A O 1
ATOM 1503 N N . ALA A 1 191 ? -12.951 -1.318 -2.091 1.00 94.44 191 ALA A N 1
ATOM 1504 C CA . ALA A 1 191 ? -12.905 0.007 -1.496 1.00 94.44 191 ALA A CA 1
ATOM 1505 C C . ALA A 1 191 ? -11.824 0.131 -0.421 1.00 94.44 191 ALA A C 1
ATOM 1507 O O . ALA A 1 191 ? -11.394 -0.858 0.180 1.00 94.44 191 ALA A O 1
ATOM 1508 N N . ILE A 1 192 ? -11.412 1.375 -0.176 1.00 95.56 192 ILE A N 1
ATOM 1509 C CA . ILE A 1 192 ? -10.459 1.746 0.865 1.00 95.56 192 ILE A CA 1
ATOM 1510 C C . ILE A 1 192 ? -11.054 2.888 1.683 1.00 95.56 192 ILE A C 1
ATOM 1512 O O . ILE A 1 192 ? -11.400 3.944 1.147 1.00 95.56 192 ILE A O 1
ATOM 1516 N N . HIS A 1 193 ? -11.108 2.690 2.992 1.00 95.81 193 HIS A N 1
ATOM 1517 C CA . HIS A 1 193 ? -11.528 3.669 3.983 1.00 95.81 193 HIS A CA 1
ATOM 1518 C C . HIS A 1 193 ? -10.307 4.154 4.751 1.00 95.81 193 HIS A C 1
ATOM 1520 O O . HIS A 1 193 ? -9.540 3.360 5.296 1.00 95.81 193 HIS A O 1
ATOM 1526 N N . ILE A 1 194 ? -10.117 5.465 4.763 1.00 94.75 194 ILE A N 1
ATOM 1527 C CA . ILE A 1 194 ? -8.894 6.123 5.206 1.00 94.75 194 ILE A CA 1
ATOM 1528 C C . ILE A 1 194 ? -9.213 7.019 6.397 1.00 94.75 194 ILE A C 1
ATOM 1530 O O . ILE A 1 194 ? -10.079 7.895 6.307 1.00 94.75 194 ILE A O 1
ATOM 1534 N N . GLY A 1 195 ? -8.459 6.822 7.478 1.00 93.56 195 GLY A N 1
ATOM 1535 C CA . GLY A 1 195 ? -8.511 7.661 8.668 1.00 93.56 195 GLY A CA 1
ATOM 1536 C C . GLY A 1 195 ? -7.948 9.058 8.431 1.00 93.56 195 GLY A C 1
ATOM 1537 O O . GLY A 1 195 ? -8.689 10.034 8.325 1.00 93.56 195 GLY A O 1
ATOM 1538 N N . VAL A 1 196 ? -6.622 9.137 8.326 1.00 90.94 196 VAL A N 1
ATOM 1539 C CA . VAL A 1 196 ? -5.870 10.385 8.134 1.00 90.94 196 VAL A CA 1
ATOM 1540 C C . VAL A 1 196 ? -5.045 10.364 6.852 1.00 90.94 196 VAL A C 1
ATOM 1542 O O . VAL A 1 196 ? -4.702 9.306 6.324 1.00 90.94 196 VAL A O 1
ATOM 1545 N N . SER A 1 197 ? -4.717 11.540 6.337 1.00 89.81 197 SER A N 1
ATOM 1546 C CA . SER A 1 197 ? -3.919 11.704 5.125 1.00 89.81 197 SER A CA 1
ATOM 1547 C C . SER A 1 197 ? -2.428 11.450 5.361 1.00 89.81 197 SER A C 1
ATOM 1549 O O . SER A 1 197 ? -1.920 11.524 6.484 1.00 89.81 197 SER A O 1
ATOM 1551 N N . GLN A 1 198 ? -1.690 11.238 4.268 1.00 88.00 198 GLN A N 1
ATOM 1552 C CA . GLN A 1 198 ? -0.222 11.211 4.303 1.00 88.00 198 GLN A CA 1
ATOM 1553 C C . GLN A 1 198 ? 0.381 12.538 4.805 1.00 88.00 198 GLN A C 1
ATOM 1555 O O . GLN A 1 198 ? 1.437 12.543 5.433 1.00 88.00 198 GLN A O 1
ATOM 1560 N N . LYS A 1 199 ? -0.309 13.672 4.600 1.00 83.94 199 LYS A N 1
ATOM 1561 C CA . LYS A 1 199 ? 0.113 14.984 5.125 1.00 83.94 199 LYS A CA 1
ATOM 1562 C C . LYS A 1 199 ? 0.063 15.038 6.643 1.00 83.94 199 LYS A C 1
ATOM 1564 O O . LYS A 1 199 ? 1.017 15.502 7.267 1.00 83.94 199 LYS A O 1
ATOM 1569 N N . LEU A 1 200 ? -1.012 14.525 7.238 1.00 83.62 200 LEU A N 1
ATOM 1570 C CA . LEU A 1 200 ? -1.123 14.442 8.687 1.00 83.62 200 LEU A CA 1
ATOM 1571 C C . LEU A 1 200 ? -0.080 13.478 9.259 1.00 83.62 200 LEU A C 1
ATOM 1573 O O . LEU A 1 200 ? 0.621 13.839 10.200 1.00 83.62 200 LEU A O 1
ATOM 1577 N N . ALA A 1 201 ? 0.084 12.292 8.665 1.00 86.25 201 ALA A N 1
ATOM 1578 C CA . ALA A 1 201 ? 1.105 11.336 9.095 1.00 86.25 201 ALA A CA 1
ATOM 1579 C C . ALA A 1 201 ? 2.518 11.950 9.074 1.00 86.25 201 ALA A C 1
ATOM 1581 O O . ALA A 1 201 ? 3.275 11.822 10.042 1.00 86.25 201 ALA A O 1
ATOM 1582 N N . ALA A 1 202 ? 2.843 12.702 8.018 1.00 81.44 202 ALA A N 1
ATOM 1583 C CA . ALA A 1 202 ? 4.109 13.413 7.896 1.00 81.44 202 ALA A CA 1
ATOM 1584 C C . ALA A 1 202 ? 4.299 14.487 8.976 1.00 81.44 202 ALA A C 1
ATOM 1586 O O . ALA A 1 202 ? 5.373 14.554 9.577 1.00 81.44 202 ALA A O 1
ATOM 1587 N N . ALA A 1 203 ? 3.255 15.262 9.292 1.00 77.88 203 ALA A N 1
ATOM 1588 C CA . ALA A 1 203 ? 3.283 16.256 10.370 1.00 77.88 203 ALA A CA 1
ATOM 1589 C C . ALA A 1 203 ? 3.591 15.635 11.750 1.00 77.88 203 ALA A C 1
ATOM 1591 O O . ALA A 1 203 ? 4.133 16.310 12.626 1.00 77.88 203 ALA A O 1
ATOM 1592 N N . PHE A 1 204 ? 3.316 14.339 11.927 1.00 77.44 204 PHE A N 1
ATOM 1593 C CA . PHE A 1 204 ? 3.639 13.571 13.134 1.00 77.44 204 PHE A CA 1
ATOM 1594 C C . PHE A 1 204 ? 4.902 12.699 13.013 1.00 77.44 204 PHE A C 1
ATOM 1596 O O . PHE A 1 204 ? 5.159 11.851 13.865 1.00 77.44 204 PHE A O 1
ATOM 1603 N N . GLY A 1 205 ? 5.759 12.952 12.019 1.00 76.56 205 GLY A N 1
ATOM 1604 C CA . GLY A 1 205 ? 7.082 12.328 11.911 1.00 76.56 205 GLY A CA 1
ATOM 1605 C C . GLY A 1 205 ? 7.128 11.039 11.090 1.00 76.56 205 GLY A C 1
ATOM 1606 O O . GLY A 1 205 ? 8.080 10.269 11.234 1.00 76.56 205 GLY A O 1
ATOM 1607 N N . HIS A 1 206 ? 6.136 10.823 10.223 1.00 82.94 206 HIS A N 1
ATOM 1608 C CA . HIS A 1 206 ? 6.085 9.714 9.268 1.00 82.94 206 HIS A CA 1
ATOM 1609 C C . HIS A 1 206 ? 5.935 10.223 7.819 1.00 82.94 206 HIS A C 1
ATOM 1611 O O . HIS A 1 206 ? 4.868 10.099 7.220 1.00 82.94 206 HIS A O 1
ATOM 1617 N N . PRO A 1 207 ? 6.971 10.868 7.258 1.00 81.00 207 PRO A N 1
ATOM 1618 C CA . PRO A 1 207 ? 6.914 11.537 5.955 1.00 81.00 207 PRO A CA 1
ATOM 1619 C C . PRO A 1 207 ? 7.089 10.598 4.758 1.00 81.00 207 PRO A C 1
ATOM 1621 O O . PRO A 1 207 ? 6.920 11.030 3.619 1.00 81.00 207 PRO A O 1
ATOM 1624 N N . ASP A 1 208 ? 7.478 9.346 5.004 1.00 83.19 208 ASP A N 1
ATOM 1625 C CA . ASP A 1 208 ? 7.939 8.391 3.997 1.00 83.19 208 ASP A CA 1
ATOM 1626 C C . ASP A 1 208 ? 6.933 8.242 2.854 1.00 83.19 208 ASP A C 1
ATOM 1628 O O . ASP A 1 208 ? 7.309 8.335 1.689 1.00 83.19 208 ASP A O 1
ATOM 1632 N N . GLY A 1 209 ? 5.636 8.144 3.164 1.00 88.31 209 GLY A N 1
ATOM 1633 C CA . GLY A 1 209 ? 4.604 8.040 2.136 1.00 88.31 209 GLY A CA 1
ATOM 1634 C C . GLY A 1 209 ? 4.537 9.260 1.209 1.00 88.31 209 GLY A C 1
ATOM 1635 O O . GLY A 1 209 ? 4.502 9.086 -0.008 1.00 88.31 209 GLY A O 1
ATOM 1636 N N . LEU A 1 210 ? 4.603 10.491 1.736 1.00 84.06 210 LEU A N 1
ATOM 1637 C CA . LEU A 1 210 ? 4.667 11.704 0.901 1.00 84.06 210 LEU A CA 1
ATOM 1638 C C . LEU A 1 210 ? 5.937 11.757 0.048 1.00 84.06 210 LEU A C 1
ATOM 1640 O O . LEU A 1 210 ? 5.881 12.152 -1.117 1.00 84.06 210 LEU A O 1
ATOM 1644 N N . LEU A 1 211 ? 7.077 11.360 0.621 1.00 82.56 211 LEU A N 1
ATOM 1645 C CA . LEU A 1 211 ? 8.344 11.289 -0.105 1.00 82.56 211 LEU A CA 1
ATOM 1646 C C . LEU A 1 211 ? 8.251 10.297 -1.266 1.00 82.56 211 LEU A C 1
ATOM 1648 O O . LEU A 1 211 ? 8.673 10.614 -2.375 1.00 82.56 211 LEU A O 1
ATOM 1652 N N . HIS A 1 212 ? 7.646 9.132 -1.034 1.00 88.25 212 HIS A N 1
ATOM 1653 C CA . HIS A 1 212 ? 7.443 8.118 -2.062 1.00 88.25 212 HIS A CA 1
ATOM 1654 C C . HIS A 1 212 ? 6.543 8.625 -3.197 1.00 88.25 212 HIS A C 1
ATOM 1656 O O . HIS A 1 212 ? 6.876 8.415 -4.362 1.00 88.25 212 HIS A O 1
ATOM 1662 N N . TYR A 1 213 ? 5.443 9.325 -2.893 1.00 86.94 213 TYR A N 1
ATOM 1663 C CA . TYR A 1 213 ? 4.593 9.926 -3.929 1.00 86.94 213 TYR A CA 1
ATOM 1664 C C . TYR A 1 213 ? 5.343 10.981 -4.746 1.00 86.94 213 TYR A C 1
ATOM 1666 O O . TYR A 1 213 ? 5.312 10.929 -5.974 1.00 86.94 213 TYR A O 1
ATOM 1674 N N . LYS A 1 214 ? 6.093 11.876 -4.094 1.00 84.50 214 LYS A N 1
ATOM 1675 C CA . LYS A 1 214 ? 6.893 12.870 -4.817 1.00 84.50 214 LYS A CA 1
ATOM 1676 C C . LYS A 1 214 ? 7.946 12.218 -5.713 1.00 84.50 214 LYS A C 1
ATOM 1678 O O . LYS A 1 214 ? 8.119 12.637 -6.849 1.00 84.50 214 LYS A O 1
ATOM 1683 N N . GLU A 1 215 ? 8.631 11.177 -5.241 1.00 85.69 215 GLU A N 1
ATOM 1684 C CA . GLU A 1 215 ? 9.588 10.430 -6.068 1.00 85.69 215 GLU A CA 1
ATOM 1685 C C . GLU A 1 215 ? 8.928 9.809 -7.309 1.00 85.69 215 GLU A C 1
ATOM 1687 O O . GLU A 1 215 ? 9.566 9.727 -8.358 1.00 85.69 215 GLU A O 1
ATOM 1692 N N . LEU A 1 216 ? 7.657 9.399 -7.231 1.00 85.19 216 LEU A N 1
ATOM 1693 C CA . LEU A 1 216 ? 6.918 8.912 -8.398 1.00 85.19 216 LEU A CA 1
ATOM 1694 C C . LEU A 1 216 ? 6.587 10.022 -9.403 1.00 85.19 216 LEU A C 1
ATOM 1696 O O . LEU A 1 216 ? 6.619 9.755 -10.605 1.00 85.19 216 LEU A O 1
ATOM 1700 N N . GLU A 1 217 ? 6.333 11.241 -8.934 1.00 84.81 217 GLU A N 1
ATOM 1701 C CA . GLU A 1 217 ? 6.098 12.422 -9.776 1.00 84.81 217 GLU A CA 1
ATOM 1702 C C . GLU A 1 217 ? 7.395 12.983 -10.392 1.00 84.81 217 GLU A C 1
ATOM 1704 O O . GLU A 1 217 ? 7.366 13.613 -11.449 1.00 84.81 217 GLU A O 1
ATOM 1709 N N . THR A 1 218 ? 8.548 12.734 -9.763 1.00 84.69 218 THR A N 1
ATOM 1710 C CA . THR A 1 218 ? 9.865 13.166 -10.253 1.00 84.69 218 THR A CA 1
ATOM 1711 C C . THR A 1 218 ? 10.291 12.389 -11.508 1.00 84.69 218 THR A C 1
ATOM 1713 O O . THR A 1 218 ? 10.150 11.160 -11.583 1.00 84.69 218 THR A O 1
ATOM 1716 N N . ASP A 1 219 ? 10.881 13.097 -12.483 1.00 86.62 219 ASP A N 1
ATOM 1717 C CA . ASP A 1 219 ? 11.492 12.492 -13.677 1.00 86.62 219 ASP A CA 1
ATOM 1718 C C . ASP A 1 219 ? 12.526 11.429 -13.281 1.00 86.62 219 ASP A C 1
ATOM 1720 O O . ASP A 1 219 ? 13.334 11.635 -12.378 1.00 86.62 219 ASP A O 1
ATOM 1724 N N . PHE A 1 220 ? 12.537 10.291 -13.980 1.00 84.44 220 PHE A N 1
ATOM 1725 C CA . PHE A 1 220 ? 13.416 9.160 -13.667 1.00 84.44 220 PHE A CA 1
ATOM 1726 C C . PHE A 1 220 ? 14.904 9.515 -13.544 1.00 84.44 220 PHE A C 1
ATOM 1728 O O . PHE A 1 220 ? 15.617 8.820 -12.821 1.00 84.44 220 PHE A O 1
ATOM 1735 N N . LYS A 1 221 ? 15.386 10.544 -14.251 1.00 85.50 221 LYS A N 1
ATOM 1736 C CA . LYS A 1 221 ? 16.790 10.981 -14.196 1.00 85.50 221 LYS A CA 1
ATOM 1737 C C . LYS A 1 221 ? 17.125 11.762 -12.927 1.00 85.50 221 LYS A C 1
ATOM 1739 O O . LYS A 1 221 ? 18.284 11.774 -12.530 1.00 85.50 221 LYS A O 1
ATOM 1744 N N . GLU A 1 222 ? 16.117 12.370 -12.311 1.00 86.56 222 GLU A N 1
ATOM 1745 C CA . GLU A 1 222 ? 16.244 13.255 -11.150 1.00 86.56 222 GLU A CA 1
ATOM 1746 C C . GLU A 1 222 ? 15.797 12.581 -9.841 1.00 86.56 222 GLU A C 1
ATOM 1748 O O . GLU A 1 222 ? 15.904 13.170 -8.766 1.00 86.56 222 GLU A O 1
ATOM 1753 N N . ARG A 1 223 ? 15.293 11.341 -9.911 1.00 87.06 223 ARG A N 1
ATOM 1754 C CA . ARG A 1 223 ? 14.919 10.549 -8.730 1.00 87.06 223 ARG A CA 1
ATOM 1755 C C . ARG A 1 223 ? 16.126 10.259 -7.845 1.00 87.06 223 ARG A C 1
ATOM 1757 O O . ARG A 1 223 ? 17.233 10.010 -8.323 1.00 87.06 223 ARG A O 1
ATOM 1764 N N . ALA A 1 224 ? 15.881 10.174 -6.541 1.00 84.81 224 ALA A N 1
ATOM 1765 C CA . ALA A 1 224 ? 16.895 9.869 -5.537 1.00 84.81 224 ALA A CA 1
ATOM 1766 C C . ALA A 1 224 ? 17.544 8.492 -5.750 1.00 84.81 224 ALA A C 1
ATOM 1768 O O . ALA A 1 224 ? 18.718 8.280 -5.429 1.00 84.81 224 ALA A O 1
ATOM 1769 N N . ILE A 1 225 ? 16.778 7.538 -6.284 1.00 85.44 225 ILE A N 1
ATOM 1770 C CA . ILE A 1 225 ? 17.273 6.212 -6.647 1.00 85.44 225 ILE A CA 1
ATOM 1771 C C . ILE A 1 225 ? 17.658 6.212 -8.126 1.00 85.44 225 ILE A C 1
ATOM 1773 O O . ILE A 1 225 ? 16.813 6.067 -9.009 1.00 85.44 225 ILE A O 1
ATOM 1777 N N . GLU A 1 226 ? 18.963 6.293 -8.387 1.00 88.31 226 GLU A N 1
ATOM 1778 C CA . GLU A 1 226 ? 19.502 6.196 -9.745 1.00 88.31 226 GLU A CA 1
ATOM 1779 C C . GLU A 1 226 ? 19.018 4.932 -10.460 1.00 88.31 226 GLU A C 1
ATOM 1781 O O . GLU A 1 226 ? 19.079 3.830 -9.905 1.00 88.31 226 GLU A O 1
ATOM 1786 N N . SER A 1 227 ? 18.612 5.081 -11.718 1.00 90.50 227 SER A N 1
ATOM 1787 C CA . SER A 1 227 ? 18.136 3.982 -12.555 1.00 90.50 227 SER A CA 1
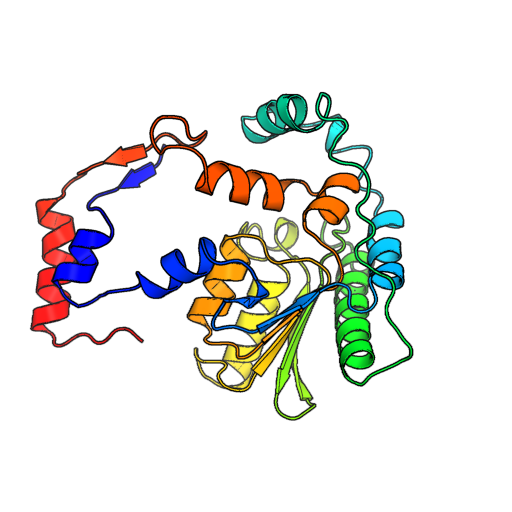ATOM 1788 C C . SER A 1 227 ? 19.063 3.759 -13.745 1.00 90.50 227 SER A C 1
ATOM 1790 O O . SER A 1 227 ? 19.383 4.688 -14.482 1.00 90.50 227 SER A O 1
ATOM 1792 N N . GLU A 1 228 ? 19.473 2.513 -13.962 1.00 93.00 228 GLU A N 1
ATOM 1793 C CA . GLU A 1 228 ? 20.152 2.072 -15.177 1.00 93.00 228 GLU A CA 1
ATOM 1794 C C . GLU A 1 228 ? 19.191 1.243 -16.020 1.00 93.00 228 GLU A C 1
ATOM 1796 O O . GLU A 1 228 ? 18.647 0.251 -15.543 1.00 93.00 228 GLU A O 1
ATOM 1801 N N . TRP A 1 229 ? 18.976 1.650 -17.266 1.00 92.62 229 TRP A N 1
ATOM 1802 C CA . TRP A 1 229 ? 17.980 1.049 -18.149 1.00 92.62 229 TRP A CA 1
ATOM 1803 C C . TRP A 1 229 ? 18.617 0.148 -19.204 1.00 92.62 229 TRP A C 1
ATOM 1805 O O . TRP A 1 229 ? 19.772 0.333 -19.582 1.00 92.62 229 TRP A O 1
ATOM 1815 N N . ASN A 1 230 ? 17.813 -0.772 -19.740 1.00 94.19 230 ASN A N 1
ATOM 1816 C CA . ASN A 1 230 ? 18.168 -1.704 -20.814 1.00 94.19 230 ASN A CA 1
ATOM 1817 C C . ASN A 1 230 ? 19.232 -2.749 -20.429 1.00 94.19 230 ASN A C 1
ATOM 1819 O O . ASN A 1 230 ? 19.944 -3.274 -21.289 1.00 94.19 230 ASN A O 1
ATOM 1823 N N . VAL A 1 231 ? 19.335 -3.090 -19.141 1.00 96.12 231 VAL A N 1
ATOM 1824 C CA . VAL A 1 231 ? 20.288 -4.095 -18.646 1.00 96.12 231 VAL A CA 1
ATOM 1825 C C . VAL A 1 231 ? 19.864 -5.495 -19.102 1.00 96.12 231 VAL A C 1
ATOM 1827 O O . VAL A 1 231 ? 18.866 -6.030 -18.635 1.00 96.12 231 VAL A O 1
ATOM 1830 N N . MET A 1 232 ? 20.618 -6.114 -20.016 1.00 97.00 232 MET A N 1
ATOM 1831 C CA . MET A 1 232 ? 20.241 -7.396 -20.640 1.00 97.00 232 MET A CA 1
ATOM 1832 C C . MET A 1 232 ? 18.842 -7.371 -21.291 1.00 97.00 232 MET A C 1
ATOM 1834 O O . MET A 1 232 ? 18.111 -8.361 -21.226 1.00 97.00 232 MET A O 1
ATOM 1838 N N . ALA A 1 233 ? 18.474 -6.256 -21.935 1.00 96.44 233 ALA A N 1
ATOM 1839 C CA . ALA A 1 233 ? 17.123 -6.021 -22.456 1.00 96.44 233 ALA A CA 1
ATOM 1840 C C . ALA A 1 233 ? 16.551 -7.178 -23.291 1.00 96.44 233 ALA A C 1
ATOM 1842 O O . ALA A 1 233 ? 15.424 -7.602 -23.039 1.00 96.44 233 ALA A O 1
ATOM 1843 N N . ASP A 1 234 ? 17.334 -7.752 -24.210 1.00 96.44 234 ASP A N 1
ATOM 1844 C CA . ASP A 1 234 ? 16.901 -8.896 -25.026 1.00 96.44 234 ASP A CA 1
ATOM 1845 C C . ASP A 1 234 ? 16.574 -10.130 -24.172 1.00 96.44 234 ASP A C 1
ATOM 1847 O O . ASP A 1 234 ? 15.582 -10.823 -24.409 1.00 96.44 234 ASP A O 1
ATOM 1851 N N . GLY A 1 235 ? 17.395 -10.401 -23.153 1.00 97.25 235 GLY A N 1
ATOM 1852 C CA . GLY A 1 235 ? 17.186 -11.495 -22.207 1.00 97.25 235 GLY A CA 1
ATOM 1853 C C . GLY A 1 235 ? 15.925 -11.287 -21.371 1.00 97.25 235 GLY A C 1
ATOM 1854 O O . GLY A 1 235 ? 15.118 -12.207 -21.242 1.00 97.25 235 GLY A O 1
ATOM 1855 N N . CYS A 1 236 ? 15.714 -10.070 -20.868 1.00 96.75 236 CYS A N 1
ATOM 1856 C CA . CYS A 1 236 ? 14.514 -9.707 -20.118 1.00 96.75 236 CYS A CA 1
ATOM 1857 C C . CYS A 1 236 ? 13.246 -9.751 -20.989 1.00 96.75 236 CYS A C 1
ATOM 1859 O O . CYS A 1 236 ? 12.236 -10.307 -20.564 1.00 96.75 236 CYS A O 1
ATOM 1861 N N . GLU A 1 237 ? 13.292 -9.265 -22.234 1.00 96.12 237 GLU A N 1
ATOM 1862 C CA . GLU A 1 237 ? 12.172 -9.373 -23.181 1.00 96.12 237 GLU A CA 1
ATOM 1863 C C . GLU A 1 237 ? 11.845 -10.845 -23.491 1.00 96.12 237 GLU A C 1
ATOM 1865 O O . GLU A 1 237 ? 10.676 -11.225 -23.612 1.00 96.12 237 GLU A O 1
ATOM 1870 N N . ASN A 1 238 ? 12.865 -11.706 -23.586 1.00 96.75 238 ASN A N 1
ATOM 1871 C CA . ASN A 1 238 ? 12.672 -13.133 -23.834 1.00 96.75 238 ASN A CA 1
ATOM 1872 C C . ASN A 1 2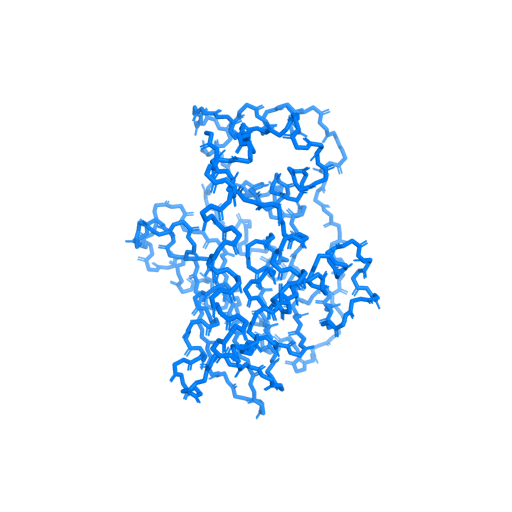38 ? 11.882 -13.839 -22.719 1.00 96.75 238 ASN A C 1
ATOM 1874 O O . ASN A 1 238 ? 11.175 -14.804 -23.023 1.00 96.75 238 ASN A O 1
ATOM 1878 N N . VAL A 1 239 ? 11.918 -13.344 -21.475 1.00 95.12 239 VAL A N 1
ATOM 1879 C CA . VAL A 1 239 ? 11.066 -13.849 -20.381 1.00 95.12 239 VAL A CA 1
ATOM 1880 C C . VAL A 1 239 ? 9.587 -13.671 -20.732 1.00 95.12 239 VAL A C 1
ATOM 1882 O O . VAL A 1 239 ? 8.825 -14.638 -20.697 1.00 95.12 239 VAL A O 1
ATOM 1885 N N . PHE A 1 240 ? 9.189 -12.477 -21.175 1.00 93.94 240 PHE A N 1
ATOM 1886 C CA . PHE A 1 240 ? 7.805 -12.188 -21.564 1.00 93.94 240 PHE A CA 1
ATOM 1887 C C . PHE A 1 240 ? 7.393 -12.881 -22.870 1.00 93.94 240 PHE A C 1
ATOM 1889 O O . PHE A 1 240 ? 6.274 -13.388 -22.977 1.00 93.94 240 PHE A O 1
ATOM 1896 N N . LYS A 1 241 ? 8.306 -13.002 -23.848 1.00 94.50 241 LYS A N 1
ATOM 1897 C CA . LYS A 1 241 ? 8.079 -13.836 -25.047 1.00 94.50 241 LYS A CA 1
ATOM 1898 C C . LYS A 1 241 ? 7.786 -15.287 -24.667 1.00 94.50 241 LYS A C 1
ATOM 1900 O O . LYS A 1 241 ? 6.896 -15.899 -25.255 1.00 94.50 241 LYS A O 1
ATOM 1905 N N . SER A 1 242 ? 8.545 -15.842 -23.720 1.00 95.38 242 SER A N 1
ATOM 1906 C CA . SER A 1 242 ? 8.356 -17.210 -23.228 1.00 95.38 242 SER A CA 1
ATOM 1907 C C . SER A 1 242 ? 7.012 -17.357 -22.516 1.00 95.38 242 SER A C 1
ATOM 1909 O O . SER A 1 242 ? 6.224 -18.231 -22.870 1.00 95.38 242 SER A O 1
ATOM 1911 N N . TRP A 1 243 ? 6.695 -16.437 -21.603 1.00 93.88 243 TRP A N 1
ATOM 1912 C CA . TRP A 1 243 ? 5.413 -16.395 -20.898 1.00 93.88 243 TRP A CA 1
ATOM 1913 C C . TRP A 1 243 ? 4.215 -16.372 -21.861 1.00 93.88 243 TRP A C 1
ATOM 1915 O O . TRP A 1 243 ? 3.304 -17.188 -21.729 1.00 93.88 243 TRP A O 1
ATOM 1925 N N . LYS A 1 244 ? 4.257 -15.531 -22.906 1.00 92.81 244 LYS A N 1
ATOM 1926 C CA . LYS A 1 244 ? 3.202 -15.472 -23.933 1.00 92.81 244 LYS A CA 1
ATOM 1927 C C . LYS A 1 244 ? 3.069 -16.778 -24.718 1.00 92.81 244 LYS A C 1
ATOM 1929 O O . LYS A 1 244 ? 1.955 -17.214 -24.996 1.00 92.81 244 LYS A O 1
ATOM 1934 N N . LYS A 1 245 ? 4.188 -17.416 -25.083 1.00 93.69 245 LYS A N 1
ATOM 1935 C CA . LYS A 1 245 ? 4.179 -18.725 -25.768 1.00 93.69 245 LYS A CA 1
ATOM 1936 C C . LYS A 1 245 ? 3.536 -19.815 -24.914 1.00 93.69 245 LYS A C 1
ATOM 1938 O O . LYS A 1 245 ? 2.880 -20.693 -25.461 1.00 93.69 245 LYS A O 1
ATOM 1943 N N . LEU A 1 246 ? 3.707 -19.734 -23.598 1.00 94.06 246 LEU A N 1
ATOM 1944 C CA . LEU A 1 246 ? 3.078 -20.625 -22.624 1.00 94.06 246 LEU A CA 1
ATOM 1945 C C . LEU A 1 246 ? 1.621 -20.246 -22.310 1.00 94.06 246 LEU A C 1
ATOM 1947 O O . LEU A 1 246 ? 1.047 -20.812 -21.388 1.00 94.06 246 LEU A O 1
ATOM 1951 N N . GLN A 1 247 ? 1.026 -19.309 -23.062 1.00 88.00 247 GLN A N 1
ATOM 1952 C CA . GLN A 1 247 ? -0.332 -18.802 -22.837 1.00 88.00 247 GLN A CA 1
ATOM 1953 C C . GLN A 1 247 ? -0.535 -18.280 -21.408 1.00 88.00 247 GLN A C 1
ATOM 1955 O O . GLN A 1 247 ? -1.602 -18.454 -20.824 1.00 88.00 247 GLN A O 1
ATOM 1960 N N . GLY A 1 248 ? 0.500 -17.655 -20.838 1.00 81.00 248 GLY A N 1
ATOM 1961 C CA . GLY A 1 248 ? 0.398 -17.018 -19.535 1.00 81.00 248 GLY A CA 1
ATOM 1962 C C . GLY A 1 248 ? -0.735 -15.990 -19.503 1.00 81.00 248 GLY A C 1
ATOM 1963 O O . GLY A 1 248 ? -0.997 -15.301 -20.490 1.00 81.00 248 GLY A O 1
ATOM 1964 N N . ILE A 1 249 ? -1.416 -15.909 -18.361 1.00 78.38 249 ILE A N 1
ATOM 1965 C CA . ILE A 1 249 ? -2.515 -14.974 -18.115 1.00 78.38 249 ILE A CA 1
ATOM 1966 C C . ILE A 1 249 ? -2.141 -14.135 -16.898 1.00 78.38 249 ILE A C 1
ATOM 1968 O O . ILE A 1 249 ? -1.611 -14.661 -15.916 1.00 78.38 249 ILE A O 1
ATOM 1972 N N . LEU A 1 250 ? -2.362 -12.824 -16.989 1.00 74.62 250 LEU A N 1
ATOM 1973 C CA . LEU A 1 250 ? -2.202 -11.921 -15.857 1.00 74.62 250 LEU A CA 1
ATOM 1974 C C . LEU A 1 250 ? -3.281 -12.251 -14.815 1.00 74.62 250 LEU A C 1
ATOM 1976 O O . LEU A 1 250 ? -4.461 -12.350 -15.151 1.00 74.62 250 LEU A O 1
ATOM 1980 N N . TYR A 1 251 ? -2.855 -12.489 -13.580 1.00 67.44 251 TYR A N 1
ATOM 1981 C CA . TYR A 1 251 ? -3.671 -13.085 -12.522 1.00 67.44 251 TYR A CA 1
ATOM 1982 C C . TYR A 1 251 ? -4.815 -12.194 -12.006 1.00 67.44 251 TYR A C 1
ATOM 1984 O O . TYR A 1 251 ? -4.691 -10.948 -11.903 1.00 67.44 251 TYR A O 1
#

Foldseek 3Di:
DAEAAADQVLLVVLVQDPVLLVVQLPDDQPPHQAHEAWAQQQVVLLVLLVPFPQQPPLLVDDDDDVNVVLCVDPVPDPVLDQDCSDHDDDDDLLNVQLVVQQVLLVVQLVVPLDVRSDRKWKFKDAPSDTQFIADACCSNVVNPLRHRLLRRLVSNCVSVVHLAPARMEMEISEDDAPSSSVSCVSNNHRYYYYRGYCSNSVVSPNNVRVLRSVLVVDDQPPHPDHYHYNDNNVVVSVVSVVCSVVVHHND

InterPro domains:
  IPR002125 Cytidine and deoxycytidylate deaminase domain [PF00383] (96-194)
  IPR002125 Cytidine and deoxycytidylate deaminase domain [PS51747] (92-207)
  IPR016193 Cytidine deaminase-like [SSF53927] (93-247)

pLDDT: mean 84.68, std 14.49, range [45.97, 98.81]

Secondary structure (DSSP, 8-state):
-EEESS-HHHHHHTT---HHHHHHHHS-GGGSSSEEEE-TTHHHHHHHHHT-TTHHHHTT---SHHHHHHHHHHSS-TT-------PPPSP-HHHHHHHHHHHHHHHHHHHT-STT----EEEEEETTEEEEEEE--HHHHT-TT--HHHHHHHHHHHHHTSS--TT-EEEEEEPPPHHHHHHHHHHT-SEEEEEE-HHHHHHTT--HHHHHHHHHHS-TTTSSS-EEE-TTHHHHHHHHHHHHHTT----

Sequence (251 aa):
KIHIGCPRQTAAKYGFDDEFFYQELDLPHDKRAIKHMKGIMSDQVRKVFEESHTYKKRLRSGGGILAKIYQQMFLDDDSITPSDDGKGQGMTCTDEWMQAAIEVALEGQRKGESKEREPFGAIVVKDGVIVGRGYNTVLRDDDPTATAEVNAIRAACKVENSYKLVDHELYTTTEPDPMSLGAIYWARLNAIHIGVSQKLAAAFGHPDGLLHYKELETDFKERAIESEWNVMADGCENVFKSWKKLQGILY

Radius of gyration: 19.3 Å; chains: 1; bounding box: 44×47×49 Å